Protein AF-A0A1F2XT84-F1 (afdb_monomer_lite)

Secondary structure (DSSP, 8-state):
-------------------HHHHHHHHHT---HHHHHHHHHHTT-SSHHHHHHHHHHHHHHHHHHHHHH--EEEEEEETTTEEEEEESSS-EEEE-----TTT-HHHHHHHHHHHHHHHHHHHHS-HHHHHHHHHHHHHHHHHHHHHHHHHHHHHHHT----HHHHHHHHHHHHHHHHHHHHHHHHHHHHHHHHHHHHHHHHHHHHHHHHHHHHHHHHHHTTSS-HHHHHHHHHHHHHHHHHHHHHHHHHHHTT-----TTS-HHHHHHHHHHHHHHHHHHHHHHHHHHHTTS-TT--PPTTS-HHHHHHHHHHHHHHTHHHHHHHHHHHHHHHTSS--PPP---------------

Structure (mmCIF, N/CA/C/O backbone):
data_AF-A0A1F2XT84-F1
#
_entry.id   AF-A0A1F2XT84-F1
#
loop_
_atom_site.group_PDB
_atom_site.id
_atom_site.type_symbol
_atom_site.label_atom_id
_atom_site.label_alt_id
_atom_site.label_comp_id
_atom_site.label_asym_id
_atom_site.label_entity_id
_atom_site.label_seq_id
_atom_site.pdbx_PDB_ins_code
_atom_site.Cartn_x
_atom_site.Cartn_y
_atom_site.Cartn_z
_atom_site.occupancy
_atom_site.B_iso_or_equiv
_atom_site.auth_seq_id
_atom_site.auth_comp_id
_atom_site.auth_asym_id
_atom_site.auth_atom_id
_atom_site.pdbx_PDB_model_num
ATOM 1 N N . MET A 1 1 ? -75.185 29.953 43.306 1.00 45.75 1 MET A N 1
ATOM 2 C CA . MET A 1 1 ? -75.039 28.530 42.950 1.00 45.75 1 MET A CA 1
ATOM 3 C C . MET A 1 1 ? -74.770 28.457 41.462 1.00 45.75 1 MET A C 1
ATOM 5 O O . MET A 1 1 ? -75.698 28.622 40.688 1.00 45.75 1 MET A O 1
ATOM 9 N N . ASN A 1 2 ? -73.500 28.344 41.088 1.00 39.88 2 ASN A N 1
ATOM 10 C CA . ASN A 1 2 ? -73.068 27.836 39.789 1.00 39.88 2 ASN A CA 1
ATOM 11 C C . ASN A 1 2 ? -71.601 27.440 39.970 1.00 39.88 2 ASN A C 1
ATOM 13 O O . ASN A 1 2 ? -70.703 28.269 39.862 1.00 39.88 2 ASN A O 1
ATOM 17 N N . GLU A 1 3 ? -71.399 26.195 40.389 1.00 43.62 3 GLU A N 1
ATOM 18 C CA . GLU A 1 3 ? -70.105 25.529 40.344 1.00 43.62 3 GLU A CA 1
ATOM 19 C C . GLU A 1 3 ? -69.963 24.949 38.937 1.00 43.62 3 GLU A C 1
ATOM 21 O O . GLU A 1 3 ? -70.694 24.039 38.552 1.00 43.62 3 GLU A O 1
ATOM 26 N N . THR A 1 4 ? -69.061 25.515 38.145 1.00 46.47 4 THR A N 1
ATOM 27 C CA . THR A 1 4 ? -68.478 24.826 36.993 1.00 46.47 4 THR A CA 1
ATOM 28 C C . THR A 1 4 ? -67.295 24.005 37.501 1.00 46.47 4 THR A C 1
ATOM 30 O O . THR A 1 4 ? -66.383 24.598 38.083 1.00 46.47 4 THR A O 1
ATOM 33 N N . PRO A 1 5 ? -67.283 22.675 37.312 1.00 52.69 5 PRO A N 1
ATOM 34 C CA . PRO A 1 5 ? -66.125 21.860 37.629 1.00 52.69 5 PRO A CA 1
ATOM 35 C C . PRO A 1 5 ? -65.028 22.141 36.598 1.00 52.69 5 PRO A C 1
ATOM 37 O O . PRO A 1 5 ? -65.250 22.049 35.392 1.00 52.69 5 PRO A O 1
ATOM 40 N N . THR A 1 6 ? -63.855 22.530 37.087 1.00 46.16 6 THR A N 1
ATOM 41 C CA . THR A 1 6 ? -62.607 22.549 36.324 1.00 46.16 6 THR A CA 1
ATOM 42 C C . THR A 1 6 ? -62.254 21.123 35.931 1.00 46.16 6 THR A C 1
ATOM 44 O O . THR A 1 6 ? -61.926 20.302 36.786 1.00 46.16 6 THR A O 1
ATOM 47 N N . ASP A 1 7 ? -62.365 20.864 34.636 1.00 44.16 7 ASP A N 1
ATOM 48 C CA . ASP A 1 7 ? -61.860 19.689 33.943 1.00 44.16 7 ASP A CA 1
ATOM 49 C C . ASP A 1 7 ? -60.326 19.709 34.025 1.00 44.16 7 ASP A C 1
ATOM 51 O O . ASP A 1 7 ? -59.662 20.528 33.391 1.00 44.16 7 ASP A O 1
ATOM 55 N N . SER A 1 8 ? -59.770 18.894 34.919 1.00 51.16 8 SER A N 1
ATOM 56 C CA . SER A 1 8 ? -58.332 18.686 35.096 1.00 51.16 8 SER A CA 1
ATOM 57 C C . SER A 1 8 ? -57.952 17.327 34.509 1.00 51.16 8 SER A C 1
ATOM 59 O O . SER A 1 8 ? -57.611 16.399 35.248 1.00 51.16 8 SER A O 1
ATOM 61 N N . ALA A 1 9 ? -58.071 17.194 33.192 1.00 46.41 9 ALA A N 1
ATOM 62 C CA . ALA A 1 9 ? -57.677 15.998 32.465 1.00 46.41 9 ALA A CA 1
ATOM 63 C C . ALA A 1 9 ? -56.810 16.370 31.252 1.00 46.41 9 ALA A C 1
ATOM 65 O O . ALA A 1 9 ? -57.180 17.235 30.465 1.00 46.41 9 ALA A O 1
ATOM 66 N N . ASP A 1 10 ? -55.689 15.655 31.127 1.00 44.41 10 ASP A N 1
ATOM 67 C CA . ASP A 1 10 ? -54.874 15.483 29.916 1.00 44.41 10 ASP A CA 1
ATOM 68 C C . ASP A 1 10 ? -53.908 16.594 29.470 1.00 44.41 10 ASP A C 1
ATOM 70 O O . ASP A 1 10 ? -53.803 16.924 28.295 1.00 44.41 10 ASP A O 1
ATOM 74 N N . GLU A 1 11 ? -53.053 17.049 30.387 1.00 42.97 11 GLU A N 1
ATOM 75 C CA . GLU A 1 11 ? -51.696 17.501 30.026 1.00 42.97 11 GLU A CA 1
ATOM 76 C C . GLU A 1 11 ? -50.646 16.608 30.708 1.00 42.97 11 GLU A C 1
ATOM 78 O O . GLU A 1 11 ? -49.736 17.067 31.392 1.00 42.97 11 GLU A O 1
ATOM 83 N N . SER A 1 12 ? -50.753 15.287 30.535 1.00 46.34 12 SER A N 1
ATOM 84 C CA . SER A 1 12 ? -49.533 14.483 30.457 1.00 46.34 12 SER A CA 1
ATOM 85 C C . SER A 1 12 ? -49.015 14.617 29.029 1.00 46.34 12 SER A C 1
ATOM 87 O O . SER A 1 12 ? -49.154 13.697 28.223 1.00 46.34 12 SER A O 1
ATOM 89 N N . GLU A 1 13 ? -48.477 15.793 28.692 1.00 47.94 13 GLU A N 1
ATOM 90 C CA . GLU A 1 13 ? -47.513 15.875 27.602 1.00 47.94 13 GLU A CA 1
ATOM 91 C C . GLU A 1 13 ? -46.463 14.812 27.922 1.00 47.94 13 GLU A C 1
ATOM 93 O O . GLU A 1 13 ? -45.730 14.920 28.909 1.00 47.94 13 GLU A O 1
ATOM 98 N N . GLU A 1 14 ? -46.464 13.717 27.158 1.00 53.94 14 GLU A N 1
ATOM 99 C CA . GLU A 1 14 ? -45.324 12.819 27.108 1.00 53.94 14 GLU A CA 1
ATOM 100 C C . GLU A 1 14 ? -44.119 13.727 26.890 1.00 53.94 14 GLU A C 1
ATOM 102 O O . GLU A 1 14 ? -43.989 14.346 25.838 1.00 53.94 14 GLU A O 1
ATOM 107 N N . SER A 1 15 ? -43.297 13.886 27.925 1.00 61.78 15 SER A N 1
ATOM 108 C CA . SER A 1 15 ? -42.021 14.583 27.853 1.00 61.78 15 SER A CA 1
ATOM 109 C C . SER A 1 15 ? -41.163 13.803 26.864 1.00 61.78 15 SER A C 1
ATOM 111 O O . SER A 1 15 ? -40.482 12.838 27.214 1.00 61.78 15 SER A O 1
ATOM 113 N N . VAL A 1 16 ? -41.319 14.131 25.584 1.00 68.50 16 VAL A N 1
ATOM 114 C CA . VAL A 1 16 ? -40.592 13.507 24.496 1.00 68.50 16 VAL A CA 1
ATOM 115 C C . VAL A 1 16 ? -39.169 14.013 24.616 1.00 68.50 16 VAL A C 1
ATOM 117 O O . VAL A 1 16 ? -38.908 15.204 24.472 1.00 68.50 16 VAL A O 1
ATOM 120 N N . TRP A 1 17 ? -38.243 13.101 24.880 1.00 79.25 17 TRP A N 1
ATOM 121 C CA . TRP A 1 17 ? -36.825 13.401 24.812 1.00 79.25 17 TRP A CA 1
ATOM 122 C C . TRP A 1 17 ? -36.479 13.890 23.396 1.00 79.25 17 TRP A C 1
ATOM 124 O O . TRP A 1 17 ? -36.719 13.180 22.415 1.00 79.25 17 TRP A O 1
ATOM 134 N N . THR A 1 18 ? -35.959 15.113 23.282 1.00 80.56 18 THR A N 1
ATOM 135 C CA . THR A 1 18 ? -35.553 15.727 22.009 1.00 80.56 18 THR A CA 1
ATOM 136 C C . THR A 1 18 ? -34.088 16.129 22.065 1.00 80.56 18 THR A C 1
ATOM 138 O O . THR A 1 18 ? -33.689 16.835 22.991 1.00 80.56 18 THR A O 1
ATOM 141 N N . ALA A 1 19 ? -33.325 15.760 21.038 1.00 87.81 19 ALA A N 1
ATOM 142 C CA . ALA A 1 19 ? -31.941 16.182 20.850 1.00 87.81 19 ALA A CA 1
ATOM 143 C C . ALA A 1 19 ? -31.814 16.940 19.517 1.00 87.81 19 ALA A C 1
ATOM 145 O O . ALA A 1 19 ? -31.796 16.312 18.452 1.00 87.81 19 ALA A O 1
ATOM 146 N N . PRO A 1 20 ? -31.733 18.286 19.544 1.00 91.38 20 PRO A N 1
ATOM 147 C CA . PRO A 1 20 ? -31.664 19.099 18.332 1.00 91.38 20 PRO A CA 1
ATOM 148 C C . PRO A 1 20 ? -30.496 18.728 17.407 1.00 91.38 20 PRO A C 1
ATOM 150 O O . PRO A 1 20 ? -30.638 18.816 16.186 1.00 91.38 20 PRO A O 1
ATOM 153 N N . GLU A 1 21 ? -29.352 18.290 17.951 1.00 92.31 21 GLU A N 1
ATOM 154 C CA . GLU A 1 21 ? -28.235 17.794 17.137 1.00 92.31 21 GLU A CA 1
ATOM 155 C C . GLU A 1 21 ? -28.587 16.547 16.314 1.00 92.31 21 GLU A C 1
ATOM 157 O O . GLU A 1 21 ? -28.149 16.432 15.165 1.00 92.31 21 GLU A O 1
ATOM 162 N N . TYR A 1 22 ? -29.400 15.639 16.858 1.00 93.88 22 TYR A N 1
ATOM 163 C CA . TYR A 1 22 ? -29.800 14.403 16.188 1.00 93.88 22 TYR A CA 1
ATOM 164 C C . TYR A 1 22 ? -30.842 14.692 15.117 1.00 93.88 22 TYR A C 1
ATOM 166 O O . TYR A 1 22 ? -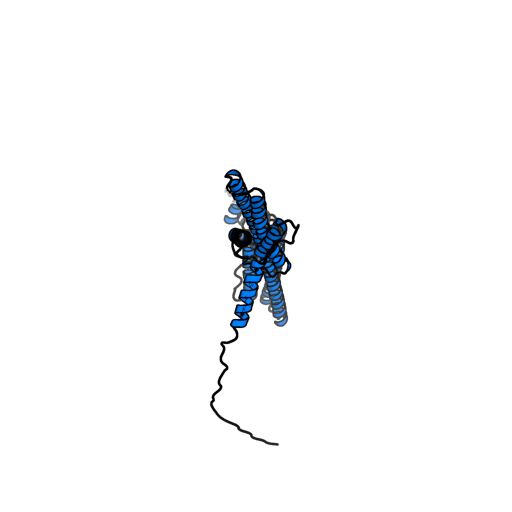30.713 14.219 13.989 1.00 93.88 22 TYR A O 1
ATOM 174 N N . ASP A 1 23 ? -31.814 15.553 15.422 1.00 92.75 23 ASP A N 1
ATOM 175 C CA . ASP A 1 23 ? -32.785 16.020 14.432 1.00 92.75 23 ASP A CA 1
ATOM 176 C C . ASP A 1 23 ? -32.082 16.693 13.243 1.00 92.75 23 ASP A C 1
ATOM 178 O O . ASP A 1 23 ? -32.434 16.449 12.087 1.00 92.75 23 ASP A O 1
ATOM 182 N N . LEU A 1 24 ? -31.044 17.497 13.501 1.00 93.94 24 LEU A N 1
ATOM 183 C CA . LEU A 1 24 ? -30.258 18.147 12.454 1.00 93.94 24 LEU A CA 1
ATOM 184 C C . LEU A 1 24 ? -29.448 17.145 11.615 1.00 93.94 24 LEU A C 1
ATOM 186 O O . LEU A 1 24 ? -29.374 17.302 10.393 1.00 93.94 24 LEU A O 1
ATOM 190 N N . ALA A 1 25 ? -28.845 16.129 12.238 1.00 92.38 25 ALA A N 1
ATOM 191 C CA . ALA A 1 25 ? -28.121 15.068 11.532 1.00 92.38 25 ALA A CA 1
ATOM 192 C C . ALA A 1 25 ? -29.056 14.272 10.605 1.00 92.38 25 ALA A C 1
ATOM 194 O O . ALA A 1 25 ? -28.760 14.079 9.421 1.00 92.38 25 ALA A O 1
ATOM 195 N N . LEU A 1 26 ? -30.242 13.912 11.104 1.00 94.81 26 LEU A N 1
ATOM 196 C CA . LEU A 1 26 ? -31.268 13.216 10.327 1.00 94.81 26 LEU A CA 1
ATOM 197 C C . LEU A 1 26 ? -31.822 14.077 9.188 1.00 94.81 26 LEU A C 1
ATOM 199 O O . LEU A 1 26 ? -31.970 13.585 8.071 1.00 94.81 26 LEU A O 1
ATOM 203 N N . GLN A 1 27 ? -32.060 15.373 9.418 1.00 94.56 27 GLN A N 1
ATOM 204 C CA . GLN A 1 27 ? -32.471 16.307 8.360 1.00 94.56 27 GLN A CA 1
ATOM 205 C C . GLN A 1 27 ? -31.425 16.431 7.247 1.00 94.56 27 GLN A C 1
ATOM 207 O O . GLN A 1 27 ? -31.777 16.603 6.081 1.00 94.56 27 GLN A O 1
ATOM 212 N N . ARG A 1 28 ? -30.136 16.340 7.593 1.00 93.94 28 ARG A N 1
ATOM 213 C CA . ARG A 1 28 ? -29.032 16.321 6.622 1.00 93.94 28 ARG A CA 1
ATOM 214 C C . ARG A 1 28 ? -28.868 14.966 5.930 1.00 93.94 28 ARG A C 1
ATOM 216 O O . ARG A 1 28 ? -28.154 14.901 4.933 1.00 93.94 28 ARG A O 1
ATOM 223 N N . GLY A 1 29 ? -29.498 13.908 6.443 1.00 92.81 29 GLY A N 1
ATOM 224 C CA . GLY A 1 29 ? -29.332 12.537 5.961 1.00 92.81 29 GLY A CA 1
ATOM 225 C C . GLY A 1 29 ? -27.918 11.987 6.169 1.00 92.81 29 GLY A C 1
ATOM 226 O O . GLY A 1 29 ? -27.497 11.117 5.412 1.00 92.81 29 GLY A O 1
ATOM 227 N N . SER A 1 30 ? -27.174 12.524 7.142 1.00 94.69 30 SER A N 1
ATOM 228 C CA . SER A 1 30 ? -25.778 12.172 7.413 1.00 94.69 30 SER A CA 1
ATOM 229 C C . SER A 1 30 ? -25.522 12.233 8.914 1.00 94.69 30 SER A C 1
ATOM 231 O O . SER A 1 30 ? -25.676 13.295 9.517 1.00 94.69 30 SER A O 1
ATOM 233 N N . ALA A 1 31 ? -25.087 11.115 9.487 1.00 96.00 31 ALA A N 1
ATOM 234 C CA . ALA A 1 31 ? -24.746 10.984 10.902 1.00 96.00 31 ALA A CA 1
ATOM 235 C C . ALA A 1 31 ? -23.276 10.593 11.074 1.00 96.00 31 ALA A C 1
ATOM 237 O O . ALA A 1 31 ? -22.742 9.861 10.239 1.00 96.00 31 ALA A O 1
ATOM 238 N N . SER A 1 32 ? -22.633 11.074 12.141 1.00 95.69 32 SER A N 1
ATOM 239 C CA . SER A 1 32 ? -21.294 10.608 12.517 1.00 95.69 32 SER A CA 1
ATOM 240 C C . SER A 1 32 ? -21.366 9.282 13.279 1.00 95.69 32 SER A C 1
ATOM 242 O O . SER A 1 32 ? -22.427 8.885 13.770 1.00 95.69 32 SER A O 1
ATOM 244 N N . PHE A 1 33 ? -20.232 8.586 13.386 1.00 95.69 33 PHE A N 1
ATOM 245 C CA . PHE A 1 33 ? -20.190 7.341 14.148 1.00 95.69 33 PHE A CA 1
ATOM 246 C C . PHE A 1 33 ? -20.368 7.599 15.650 1.00 95.69 33 PHE A C 1
ATOM 248 O O . PHE A 1 33 ? -21.073 6.844 16.305 1.00 95.69 33 PHE A O 1
ATOM 255 N N . GLU A 1 34 ? -19.832 8.701 16.180 1.00 94.44 34 GLU A N 1
ATOM 256 C CA . GLU A 1 34 ? -20.024 9.124 17.575 1.00 94.44 34 GLU A CA 1
ATOM 257 C C . GLU A 1 34 ? -21.511 9.281 17.908 1.00 94.44 34 GLU A C 1
ATOM 259 O O . GLU A 1 34 ? -21.984 8.701 18.879 1.00 94.44 34 GLU A O 1
ATOM 264 N N . GLN A 1 35 ? -22.277 9.963 17.050 1.00 94.81 35 GLN A N 1
ATOM 265 C CA . GLN A 1 35 ? -23.724 10.128 17.236 1.00 94.81 35 GLN A CA 1
ATOM 266 C C . GLN A 1 35 ? -24.462 8.784 17.227 1.00 94.81 35 GLN A C 1
ATOM 268 O O . GLN A 1 35 ? -25.380 8.567 18.016 1.00 94.81 35 GLN A O 1
ATOM 273 N N . LEU A 1 36 ? -24.067 7.861 16.342 1.00 95.62 36 LEU A N 1
ATOM 274 C CA . LEU A 1 36 ? -24.640 6.515 16.305 1.00 95.62 36 LEU A CA 1
ATOM 275 C C . LEU A 1 36 ? -24.336 5.734 17.592 1.00 95.62 36 LEU A C 1
ATOM 277 O O . LEU A 1 36 ? -25.204 5.022 18.099 1.00 95.62 36 LEU A O 1
ATOM 281 N N . VAL A 1 37 ? -23.118 5.866 18.116 1.00 94.56 37 VAL A N 1
ATOM 282 C CA . VAL A 1 37 ? -22.671 5.214 19.352 1.00 94.56 37 VAL A CA 1
ATOM 283 C C . VAL A 1 37 ? -23.403 5.783 20.562 1.00 94.56 37 VAL A C 1
ATOM 285 O O . VAL A 1 37 ? -23.964 5.010 21.333 1.00 94.56 37 VAL A O 1
ATOM 288 N N . GLU A 1 38 ? -23.485 7.106 20.695 1.00 92.75 38 GLU A N 1
ATOM 289 C CA . GLU A 1 38 ? -24.259 7.764 21.752 1.00 92.75 38 GLU A CA 1
ATOM 290 C C . GLU A 1 38 ? -25.699 7.241 21.772 1.00 92.75 38 GLU A C 1
ATOM 292 O O . GLU A 1 38 ? -26.149 6.692 22.778 1.00 92.75 38 GLU A O 1
ATOM 297 N N . VAL A 1 39 ? -26.394 7.308 20.631 1.00 93.75 39 VAL A N 1
ATOM 298 C CA . VAL A 1 39 ? -27.783 6.849 20.504 1.00 93.75 39 VAL A CA 1
ATOM 299 C C . VAL A 1 39 ? -27.928 5.355 20.808 1.00 93.75 39 VAL A C 1
ATOM 301 O O . VAL A 1 39 ? -28.927 4.950 21.407 1.00 93.75 39 VAL A O 1
ATOM 304 N N . PHE A 1 40 ? -26.948 4.524 20.435 1.00 94.50 40 PHE A N 1
ATOM 305 C CA . PHE A 1 40 ? -26.942 3.104 20.791 1.00 94.50 40 PHE A CA 1
ATOM 306 C C . PHE A 1 40 ? -26.951 2.906 22.312 1.00 94.50 40 PHE A C 1
ATOM 308 O O . PHE A 1 40 ? -27.748 2.112 22.814 1.00 94.50 40 PHE A O 1
ATOM 315 N N . PHE A 1 41 ? -26.118 3.646 23.047 1.00 91.81 41 PHE A N 1
ATOM 316 C CA . PHE A 1 41 ? -26.029 3.519 24.501 1.00 91.81 41 PHE A CA 1
ATOM 317 C C . PHE A 1 41 ? -27.223 4.128 25.237 1.00 91.81 41 PHE A C 1
ATOM 319 O O . PHE A 1 41 ? -27.660 3.543 26.228 1.00 91.81 41 PHE A O 1
ATOM 326 N N . LEU A 1 42 ? -27.843 5.192 24.707 1.00 91.81 42 LEU A N 1
ATOM 327 C CA . LEU A 1 42 ? -29.085 5.743 25.271 1.00 91.81 42 LEU A CA 1
ATOM 328 C C . LEU A 1 42 ? -30.206 4.692 25.352 1.00 91.81 42 LEU A C 1
ATOM 330 O O . LEU A 1 42 ? -31.043 4.756 26.242 1.00 91.81 42 LEU A O 1
ATOM 334 N N . ARG A 1 43 ? -30.217 3.671 24.482 1.00 91.81 43 ARG A N 1
ATOM 335 C CA . ARG A 1 43 ? -31.206 2.569 24.521 1.00 91.81 43 ARG A CA 1
ATOM 336 C C . ARG A 1 43 ? -31.095 1.663 25.748 1.00 91.81 43 ARG A C 1
ATOM 338 O O . ARG A 1 43 ? -31.994 0.857 25.982 1.00 91.81 43 ARG A O 1
ATOM 345 N N . SER A 1 44 ? -29.986 1.738 26.471 1.00 88.06 44 SER A N 1
ATOM 346 C CA . SER A 1 44 ? -29.744 0.950 27.682 1.00 88.06 44 SER A CA 1
ATOM 347 C C . SER A 1 44 ? -29.746 1.820 28.940 1.00 88.06 44 SER A C 1
ATOM 349 O O . SER A 1 44 ? -29.336 1.342 29.992 1.00 88.06 44 SER A O 1
ATOM 351 N N . ASP A 1 45 ? -30.184 3.078 28.829 1.00 90.00 45 ASP A N 1
ATOM 352 C CA . ASP A 1 45 ? -30.253 4.014 29.949 1.00 90.00 45 ASP A CA 1
ATOM 353 C C . ASP A 1 45 ? -31.336 3.605 30.967 1.00 90.00 45 ASP A C 1
ATOM 355 O O . ASP A 1 45 ? -32.383 3.050 30.604 1.00 90.00 45 ASP A O 1
ATOM 359 N N . ASP A 1 46 ? -31.077 3.883 32.246 1.00 88.50 46 ASP A N 1
ATOM 360 C CA . ASP A 1 46 ? -31.993 3.595 33.352 1.00 88.50 46 ASP A CA 1
ATOM 361 C C . ASP A 1 46 ? -33.223 4.524 33.327 1.00 88.50 46 ASP A C 1
ATOM 363 O O . ASP A 1 46 ? -34.313 4.140 33.768 1.00 88.50 46 ASP A O 1
ATOM 367 N N . GLU A 1 47 ? -33.084 5.745 32.799 1.00 90.50 47 GLU A N 1
ATOM 368 C CA . GLU A 1 47 ? -34.180 6.699 32.670 1.00 90.50 47 GLU A CA 1
ATOM 369 C C . GLU A 1 47 ? -35.068 6.365 31.460 1.00 90.50 47 GLU A C 1
ATOM 371 O O . GLU A 1 47 ? -34.665 6.457 30.300 1.00 90.50 47 GLU A O 1
ATOM 376 N N . GLU A 1 48 ? -36.343 6.035 31.709 1.00 90.06 48 GLU A N 1
ATOM 377 C CA . GLU A 1 48 ? -37.281 5.611 30.655 1.00 90.06 48 GLU A CA 1
ATOM 378 C C . GLU A 1 48 ? -37.426 6.632 29.514 1.00 90.06 48 GLU A C 1
ATOM 380 O O . GLU A 1 48 ? -37.542 6.244 28.349 1.00 90.06 48 GLU A O 1
ATOM 385 N N . ILE A 1 49 ? -37.410 7.927 29.837 1.00 89.31 49 ILE A N 1
ATOM 386 C CA . ILE A 1 49 ? -37.515 9.015 28.855 1.00 89.31 49 ILE A CA 1
ATOM 387 C C . ILE A 1 49 ? -36.309 8.996 27.903 1.00 89.31 49 ILE A C 1
ATOM 389 O O . ILE A 1 49 ? -36.487 9.070 26.685 1.00 89.31 49 ILE A O 1
ATOM 393 N N . VAL A 1 50 ? -35.101 8.832 28.446 1.00 88.94 50 VAL A N 1
ATOM 394 C CA . VAL A 1 50 ? -33.846 8.759 27.685 1.00 88.94 50 VAL A CA 1
ATOM 395 C C . VAL A 1 50 ? -33.810 7.492 26.834 1.00 88.94 50 VAL A C 1
ATOM 397 O O . VAL A 1 50 ? -33.544 7.556 25.631 1.00 88.94 50 VAL A O 1
ATOM 400 N N . ARG A 1 51 ? -34.200 6.355 27.418 1.00 92.12 51 ARG A N 1
ATOM 401 C CA . ARG A 1 51 ? -34.285 5.068 26.722 1.00 92.12 51 ARG A CA 1
ATOM 402 C C . ARG A 1 51 ? -35.212 5.102 25.512 1.00 92.12 51 ARG A C 1
ATOM 404 O O . ARG A 1 51 ? -34.827 4.662 24.427 1.00 92.12 51 ARG A O 1
ATOM 411 N N . ARG A 1 52 ? -36.418 5.660 25.670 1.00 90.25 52 ARG A N 1
ATOM 412 C CA . ARG A 1 52 ? -37.367 5.858 24.558 1.00 90.25 52 ARG A CA 1
ATOM 413 C C . ARG A 1 52 ? -36.796 6.795 23.488 1.00 90.25 52 ARG A C 1
ATOM 415 O O . ARG A 1 52 ? -37.032 6.573 22.301 1.00 90.25 52 ARG A O 1
ATOM 422 N N . GLY A 1 53 ? -36.030 7.811 23.892 1.00 90.00 53 GLY A N 1
ATOM 423 C CA . GLY A 1 53 ? -35.255 8.659 22.986 1.00 90.00 53 GLY A CA 1
ATOM 424 C C . GLY A 1 53 ? -34.275 7.844 22.138 1.00 90.00 53 GLY A C 1
ATOM 425 O O . GLY A 1 53 ? -34.356 7.867 20.910 1.00 90.00 53 GLY A O 1
ATOM 426 N N . GLY A 1 54 ? -33.413 7.049 22.775 1.00 90.94 54 GLY A N 1
ATOM 427 C CA . GLY A 1 54 ? -32.465 6.168 22.084 1.00 90.94 54 GLY A CA 1
ATOM 428 C C . GLY A 1 54 ? -33.144 5.204 21.103 1.00 90.94 54 GLY A C 1
ATOM 429 O O . GLY A 1 54 ? -32.727 5.092 19.951 1.00 90.94 54 GLY A O 1
ATOM 430 N N . GLU A 1 55 ? -34.234 4.549 21.517 1.00 92.62 55 GLU A N 1
ATOM 431 C CA . GLU A 1 55 ? -35.013 3.636 20.662 1.00 92.62 55 GLU A CA 1
ATOM 432 C C . GLU A 1 55 ? -35.592 4.340 19.426 1.00 92.62 55 GLU A C 1
ATOM 434 O O . GLU A 1 55 ? -35.592 3.775 18.331 1.00 92.62 55 GLU A O 1
ATOM 439 N N . ARG A 1 56 ? -36.043 5.590 19.583 1.00 93.44 56 ARG A N 1
ATOM 440 C CA . ARG A 1 56 ? -36.585 6.405 18.492 1.00 93.44 56 ARG A CA 1
ATOM 441 C C . ARG A 1 56 ? -35.517 6.816 17.479 1.00 93.44 56 ARG A C 1
ATOM 443 O O . ARG A 1 56 ? -35.792 6.809 16.280 1.00 93.44 56 ARG A O 1
ATOM 450 N N . TYR A 1 57 ? -34.343 7.231 17.949 1.00 94.75 57 TYR A N 1
ATOM 451 C CA . TYR A 1 57 ? -33.305 7.800 17.088 1.00 94.75 57 TYR A CA 1
ATOM 452 C C . TYR A 1 57 ? -32.398 6.746 16.449 1.00 94.75 57 TYR A C 1
ATOM 454 O O . TYR A 1 57 ? -31.826 7.024 15.398 1.00 94.75 57 TYR A O 1
ATOM 462 N N . PHE A 1 58 ? -32.281 5.545 17.025 1.00 94.75 58 PHE A N 1
ATOM 463 C CA . PHE A 1 58 ? -31.274 4.565 16.607 1.00 94.75 58 PHE A CA 1
ATOM 464 C C . PHE A 1 58 ? -31.379 4.145 15.143 1.00 94.75 58 PHE A C 1
ATOM 466 O O . PHE A 1 58 ? -30.412 4.283 14.401 1.00 94.75 58 PHE A O 1
ATOM 473 N N . GLU A 1 59 ? -32.545 3.668 14.711 1.00 96.25 59 GLU A N 1
ATOM 474 C CA . GLU A 1 59 ? -32.713 3.156 13.348 1.00 96.25 59 GLU A CA 1
ATOM 475 C C . GLU A 1 59 ? -32.539 4.262 12.282 1.00 96.25 59 GLU A C 1
ATOM 477 O O . GLU A 1 59 ? -31.767 4.064 11.339 1.00 96.25 59 GLU A O 1
ATOM 482 N N . PRO A 1 60 ? -33.140 5.465 12.434 1.00 96.44 60 PRO A N 1
ATOM 483 C CA . PRO A 1 60 ? -32.846 6.589 11.546 1.00 96.44 60 PRO A CA 1
ATOM 484 C C . PRO A 1 60 ? -31.367 6.995 11.541 1.00 96.44 60 PRO A C 1
ATOM 486 O O . PRO A 1 60 ? -30.831 7.320 10.481 1.00 96.44 60 PRO A O 1
ATOM 489 N N . MET A 1 61 ? -30.700 6.980 12.702 1.00 96.44 61 MET A N 1
ATOM 490 C CA . MET A 1 61 ? -29.290 7.362 12.817 1.00 96.44 61 MET A CA 1
ATOM 491 C C . MET A 1 61 ? -28.381 6.339 12.135 1.00 96.44 61 MET A C 1
ATOM 493 O O . MET A 1 61 ? -27.458 6.723 11.421 1.00 96.44 61 MET A O 1
ATOM 497 N N . HIS A 1 62 ? -28.679 5.047 12.288 1.00 96.31 62 HIS A N 1
ATOM 498 C CA . HIS A 1 62 ? -27.973 3.964 11.610 1.00 96.31 62 HIS A CA 1
ATOM 499 C C . HIS A 1 62 ? -28.080 4.109 10.089 1.00 96.31 62 HIS A C 1
ATOM 501 O O . HIS A 1 62 ? -27.070 4.095 9.391 1.00 96.31 62 HIS A O 1
ATOM 507 N N . GLN A 1 63 ? -29.287 4.354 9.570 1.00 96.44 63 GLN A N 1
ATOM 508 C CA . GLN A 1 63 ? -29.495 4.583 8.136 1.00 96.44 63 GLN A CA 1
ATOM 509 C C . GLN A 1 63 ? -28.786 5.851 7.642 1.00 96.44 63 GLN A C 1
ATOM 511 O O . GLN A 1 63 ? -28.185 5.847 6.569 1.00 96.44 63 GLN A O 1
ATOM 516 N N . ALA A 1 64 ? -28.823 6.944 8.409 1.00 96.44 64 ALA A N 1
ATOM 517 C CA . ALA A 1 64 ? -28.107 8.174 8.072 1.00 96.44 64 ALA A CA 1
ATOM 518 C C . ALA A 1 64 ? -26.580 7.974 8.058 1.00 96.44 64 ALA A C 1
ATOM 520 O O . ALA A 1 64 ? -25.896 8.531 7.198 1.00 96.44 64 ALA A O 1
ATOM 521 N N . PHE A 1 65 ? -26.050 7.157 8.970 1.00 97.19 65 PHE A N 1
ATOM 522 C CA . PHE A 1 65 ? -24.644 6.766 8.990 1.00 97.19 65 PHE A CA 1
ATOM 523 C C . PHE A 1 65 ? -24.282 5.920 7.760 1.00 97.19 65 PHE A C 1
ATOM 525 O O . PHE A 1 65 ? -23.340 6.259 7.043 1.00 97.19 65 PHE A O 1
ATOM 532 N N . GLU A 1 66 ? -25.065 4.884 7.444 1.00 96.69 66 GLU A N 1
ATOM 533 C CA . GLU A 1 66 ? -24.823 4.024 6.276 1.00 96.69 66 GLU A CA 1
ATOM 534 C C . GLU A 1 66 ? -24.911 4.782 4.946 1.00 96.69 66 GLU A C 1
ATOM 536 O O . GLU A 1 66 ? -24.118 4.552 4.030 1.00 96.69 66 GLU A O 1
ATOM 541 N N . ASN A 1 67 ? -25.831 5.742 4.837 1.00 94.94 67 ASN A N 1
ATOM 542 C CA . ASN A 1 67 ? -25.938 6.603 3.660 1.00 94.94 67 ASN A CA 1
ATOM 543 C C . ASN A 1 67 ? -24.670 7.449 3.450 1.00 94.94 67 ASN A C 1
ATOM 545 O O . ASN A 1 67 ? -24.214 7.621 2.313 1.00 94.94 67 ASN A O 1
ATOM 549 N N . ALA A 1 68 ? -24.086 7.958 4.537 1.00 94.56 68 ALA A N 1
ATOM 550 C CA . ALA A 1 68 ? -22.884 8.781 4.493 1.00 94.56 68 ALA A CA 1
ATOM 551 C C . ALA A 1 68 ? -21.612 7.946 4.249 1.00 94.56 68 ALA A C 1
ATOM 553 O O . ALA A 1 68 ? -20.820 8.270 3.356 1.00 94.56 68 ALA A O 1
ATOM 554 N N . HIS A 1 69 ? -21.450 6.843 4.982 1.00 94.44 69 HIS A N 1
ATOM 555 C CA . HIS A 1 69 ? -20.187 6.107 5.117 1.00 94.44 69 HIS A CA 1
ATOM 556 C C . HIS A 1 69 ? -20.164 4.734 4.424 1.00 94.44 69 HIS A C 1
ATOM 558 O O . HIS A 1 69 ? -19.106 4.115 4.310 1.00 94.44 69 HIS A O 1
ATOM 564 N N . GLY A 1 70 ? -21.295 4.286 3.876 1.00 94.88 70 GLY A N 1
ATOM 565 C CA . GLY A 1 70 ? -21.457 2.941 3.326 1.00 94.88 70 GLY A CA 1
ATOM 566 C C . GLY A 1 70 ? -22.061 1.964 4.334 1.00 94.88 70 GLY A C 1
ATOM 567 O O . GLY A 1 70 ? -22.089 2.237 5.532 1.00 94.88 70 GLY A O 1
ATOM 568 N N . GLY A 1 71 ? -22.559 0.826 3.845 1.00 96.38 71 GLY A N 1
ATOM 569 C CA . GLY A 1 71 ? -23.239 -0.162 4.685 1.00 96.38 71 GLY A CA 1
ATOM 570 C C . GLY A 1 71 ? -22.321 -0.716 5.774 1.00 96.38 71 GLY A C 1
ATOM 571 O O . GLY A 1 71 ? -21.146 -0.996 5.511 1.00 96.38 71 GLY A O 1
ATOM 572 N N . VAL A 1 72 ? -22.839 -0.892 6.989 1.00 96.44 72 VAL A N 1
ATOM 573 C CA . VAL A 1 72 ? -22.076 -1.468 8.102 1.00 96.44 72 VAL A CA 1
ATOM 574 C C . VAL A 1 72 ? -21.910 -2.968 7.859 1.00 96.44 72 VAL A C 1
ATOM 576 O O . VAL A 1 72 ? -22.876 -3.722 7.786 1.00 96.44 72 VAL A O 1
ATOM 579 N N . VAL A 1 73 ? -20.664 -3.421 7.727 1.00 96.00 73 VAL A N 1
ATOM 580 C CA . VAL A 1 73 ? -20.324 -4.841 7.539 1.00 96.00 73 VAL A CA 1
ATOM 581 C C . VAL A 1 73 ? -20.195 -5.539 8.887 1.00 96.00 73 VAL A C 1
ATOM 583 O O . VAL A 1 73 ? -20.628 -6.679 9.045 1.00 96.00 73 VAL A O 1
ATOM 586 N N . ALA A 1 74 ? -19.576 -4.858 9.850 1.00 96.12 74 ALA A N 1
ATOM 587 C CA . ALA A 1 74 ? -19.403 -5.340 11.210 1.00 96.12 74 ALA A CA 1
ATOM 588 C C . ALA A 1 74 ? -19.362 -4.151 12.174 1.00 96.12 74 ALA A C 1
ATOM 590 O O . ALA A 1 74 ? -18.772 -3.119 11.853 1.00 96.12 74 ALA A O 1
ATOM 591 N N . ALA A 1 75 ? -19.970 -4.304 13.346 1.00 96.50 75 ALA A N 1
ATOM 592 C CA . ALA A 1 75 ? -19.878 -3.338 14.429 1.00 96.50 75 ALA A CA 1
ATOM 593 C C . ALA A 1 75 ? -19.824 -4.057 15.779 1.00 96.50 75 ALA A C 1
ATOM 595 O O . ALA A 1 75 ? -20.542 -5.033 16.005 1.00 96.50 75 ALA A O 1
ATOM 596 N N . THR A 1 76 ? -18.982 -3.549 16.671 1.00 95.62 76 THR A N 1
ATOM 597 C CA . THR A 1 76 ? -18.868 -3.983 18.062 1.00 95.62 76 THR A CA 1
ATOM 598 C C . THR A 1 76 ? -19.067 -2.758 18.942 1.00 95.62 76 THR A C 1
ATOM 600 O O . THR A 1 76 ? -18.407 -1.741 18.738 1.00 95.62 76 THR A O 1
ATOM 603 N N . TYR A 1 77 ? -19.961 -2.867 19.919 1.00 92.56 77 TYR A N 1
ATOM 604 C CA . TYR A 1 77 ? -20.228 -1.846 20.930 1.00 92.56 77 TYR A CA 1
ATOM 605 C C . TYR A 1 77 ? -19.850 -2.428 22.288 1.00 92.56 77 TYR A C 1
ATOM 607 O O . TYR A 1 77 ? -20.233 -3.561 22.580 1.00 92.56 77 TYR A O 1
ATOM 615 N N . ALA A 1 78 ? -19.103 -1.673 23.085 1.00 87.12 78 ALA A N 1
ATOM 616 C CA . ALA A 1 78 ? -18.532 -2.123 24.345 1.00 87.12 78 ALA A CA 1
ATOM 617 C C . ALA A 1 78 ? -18.589 -1.026 25.418 1.00 87.12 78 ALA A C 1
ATOM 619 O O . ALA A 1 78 ? -18.382 0.159 25.145 1.00 87.12 78 ALA A O 1
ATOM 620 N N . GLY A 1 79 ? -18.835 -1.437 26.657 1.00 74.31 79 GLY A N 1
ATOM 621 C CA . GLY A 1 79 ? -18.625 -0.622 27.851 1.00 74.31 79 GLY A CA 1
ATOM 622 C C . GLY A 1 79 ? -19.478 0.641 27.923 1.00 74.31 79 GLY A C 1
ATOM 623 O O . GLY A 1 79 ? -20.604 0.684 27.443 1.00 74.31 79 GLY A O 1
ATOM 624 N N . THR A 1 80 ? -18.951 1.686 28.564 1.00 69.50 80 THR A N 1
ATOM 625 C CA . THR A 1 80 ? -19.581 3.012 28.638 1.00 69.50 80 THR A CA 1
ATOM 626 C C . THR A 1 80 ? -19.167 3.837 27.418 1.00 69.50 80 THR A C 1
ATOM 628 O O . THR A 1 80 ? -18.299 4.693 27.542 1.00 69.50 80 THR A O 1
ATOM 631 N N . GLN A 1 81 ? -19.757 3.562 26.249 1.00 83.50 81 GLN A N 1
ATOM 632 C CA . GLN A 1 81 ? -19.601 4.368 25.021 1.00 83.50 81 GLN A CA 1
ATOM 633 C C . GLN A 1 81 ? -18.360 4.099 24.147 1.00 83.50 81 GLN A C 1
ATOM 635 O O . GLN A 1 81 ? -17.973 4.932 23.332 1.00 83.50 81 GLN A O 1
ATOM 640 N N . CYS A 1 82 ? -17.763 2.906 24.221 1.00 90.38 82 CYS A N 1
ATOM 641 C CA . CYS A 1 82 ? -16.752 2.484 23.242 1.00 90.38 82 CYS A CA 1
ATOM 642 C C . CYS A 1 82 ? -17.406 1.719 22.085 1.00 90.38 82 CYS A C 1
ATOM 644 O O . CYS A 1 82 ? -18.316 0.914 22.288 1.00 90.38 82 CYS A O 1
ATOM 646 N N . ALA A 1 83 ? -16.943 1.931 20.855 1.00 94.56 83 ALA A N 1
ATOM 647 C CA . ALA A 1 83 ? -17.427 1.161 19.716 1.00 94.56 83 ALA A CA 1
ATOM 648 C C . ALA A 1 83 ? -16.468 1.187 18.530 1.00 94.56 83 ALA A C 1
ATOM 650 O O . ALA A 1 83 ? -15.668 2.104 18.357 1.00 94.56 83 ALA A O 1
ATOM 651 N N . VAL A 1 84 ? -16.564 0.170 17.681 1.00 96.69 84 VAL A N 1
ATOM 652 C CA . VAL A 1 84 ? -15.853 0.100 16.407 1.00 96.69 84 VAL A CA 1
ATOM 653 C C . VAL A 1 84 ? -16.797 -0.395 15.323 1.00 96.69 84 VAL A C 1
ATOM 655 O O . VAL A 1 84 ? -17.551 -1.339 15.546 1.00 96.69 84 VAL A O 1
ATOM 658 N N . ALA A 1 85 ? -16.745 0.218 14.144 1.00 97.38 85 ALA A N 1
ATOM 659 C CA . ALA A 1 85 ? -17.490 -0.216 12.970 1.00 97.38 85 ALA A CA 1
ATOM 660 C C . ALA A 1 85 ? -16.597 -0.279 11.731 1.00 97.38 85 ALA A C 1
ATOM 662 O O . ALA A 1 85 ? -15.750 0.584 11.503 1.00 97.38 85 ALA A O 1
ATOM 663 N N . LEU A 1 86 ? -16.819 -1.309 10.919 1.00 97.25 86 LEU A N 1
ATOM 664 C CA . LEU A 1 86 ? -16.226 -1.500 9.603 1.00 97.25 86 LEU A CA 1
ATOM 665 C C . LEU A 1 86 ? -17.325 -1.398 8.545 1.00 97.25 86 LEU A C 1
ATOM 667 O O . LEU A 1 86 ? -18.311 -2.137 8.604 1.00 97.25 86 LEU A O 1
ATOM 671 N N . THR A 1 87 ? -17.141 -0.525 7.556 1.00 96.50 87 THR A N 1
ATOM 672 C CA . THR A 1 87 ? -18.111 -0.323 6.468 1.00 96.50 87 THR A CA 1
ATOM 673 C C . THR A 1 87 ? -17.724 -1.059 5.183 1.00 96.50 87 THR A C 1
ATOM 675 O O . THR A 1 87 ? -16.608 -1.565 5.013 1.00 96.50 87 THR A O 1
ATOM 678 N N . ASP A 1 88 ? -18.650 -1.111 4.228 1.00 93.94 88 ASP A N 1
ATOM 679 C CA . ASP A 1 88 ? -18.414 -1.652 2.892 1.00 93.94 88 ASP A CA 1
ATOM 680 C C . ASP A 1 88 ? -17.481 -0.776 2.028 1.00 93.94 88 ASP A C 1
ATOM 682 O O . ASP A 1 88 ? -16.888 -1.278 1.062 1.00 93.94 88 ASP A O 1
ATOM 686 N N . ARG A 1 89 ? -17.281 0.493 2.409 1.00 91.69 89 ARG A N 1
ATOM 687 C CA . ARG A 1 89 ? -16.336 1.444 1.808 1.00 91.69 89 ARG A CA 1
ATOM 688 C C . ARG A 1 89 ? -14.949 1.355 2.440 1.00 91.69 89 ARG A C 1
ATOM 690 O O . ARG A 1 89 ? -14.261 2.361 2.564 1.00 91.69 89 ARG A O 1
ATOM 697 N N . PRO A 1 90 ? -14.420 0.136 2.626 1.00 90.88 90 PRO A N 1
ATOM 698 C CA . PRO A 1 90 ? -13.440 -0.213 3.667 1.00 90.88 90 PRO A CA 1
ATOM 699 C C . PRO A 1 90 ? -12.982 0.988 4.509 1.00 90.88 90 PRO A C 1
ATOM 701 O O . PRO A 1 90 ? -11.874 1.485 4.306 1.00 90.88 90 PRO A O 1
ATOM 704 N N . GLU A 1 91 ? -13.865 1.503 5.357 1.00 92.81 91 GLU A N 1
ATOM 705 C CA . GLU A 1 91 ? -13.602 2.577 6.316 1.00 92.81 91 GLU A CA 1
ATOM 706 C C . GLU A 1 91 ? -13.803 1.991 7.712 1.00 92.81 91 GLU A C 1
ATOM 708 O O . GLU A 1 91 ? -14.700 1.173 7.928 1.00 92.81 91 GLU A O 1
ATOM 713 N N . LEU A 1 92 ? -12.910 2.353 8.630 1.00 95.56 92 LEU A N 1
ATOM 714 C CA . LEU A 1 92 ? -12.955 1.911 10.014 1.00 95.56 92 LEU A CA 1
ATOM 715 C C . LEU A 1 92 ? -13.245 3.131 10.880 1.00 95.56 92 LEU A C 1
ATOM 717 O O . LEU A 1 92 ? -12.522 4.122 10.807 1.00 95.56 92 LEU A O 1
ATOM 721 N N . HIS A 1 93 ? -14.291 3.043 11.687 1.00 95.75 93 HIS A N 1
ATOM 722 C CA . HIS A 1 93 ? -14.676 4.079 12.631 1.00 95.75 93 HIS A CA 1
ATOM 723 C C . HIS A 1 93 ? -14.486 3.533 14.037 1.00 95.75 93 HIS A C 1
ATOM 725 O O . HIS A 1 93 ? -14.956 2.438 14.336 1.00 95.75 93 HIS A O 1
ATOM 731 N N . ILE A 1 94 ? -13.771 4.269 14.880 1.00 94.75 94 ILE A N 1
ATOM 732 C CA . ILE A 1 94 ? -13.458 3.871 16.251 1.00 94.75 94 ILE A CA 1
ATOM 733 C C . ILE A 1 94 ? -13.879 5.024 17.156 1.00 94.75 94 ILE A C 1
ATOM 735 O O . ILE A 1 94 ? -13.427 6.148 16.963 1.00 94.75 94 ILE A O 1
ATOM 739 N N . VAL A 1 95 ? -14.719 4.734 18.144 1.00 93.06 95 VAL A N 1
ATOM 740 C CA . VAL A 1 95 ? -15.030 5.633 19.254 1.00 93.06 95 VAL A CA 1
ATOM 741 C C . VAL A 1 95 ? -14.451 5.010 20.509 1.00 93.06 95 VAL A C 1
ATOM 743 O O . VAL A 1 95 ? -14.806 3.894 20.890 1.00 93.06 95 VAL A O 1
ATOM 746 N N . LEU A 1 96 ? -13.538 5.741 21.134 1.00 87.94 96 LEU A N 1
ATOM 747 C CA . LEU A 1 96 ? -13.032 5.456 22.465 1.00 87.94 96 LEU A CA 1
ATOM 748 C C . LEU A 1 96 ? -13.432 6.648 23.333 1.00 87.94 96 LEU A C 1
ATOM 750 O O . LEU A 1 96 ? -12.756 7.678 23.323 1.00 87.94 96 LEU A O 1
ATOM 754 N N . GLU A 1 97 ? -14.556 6.523 24.038 1.00 81.56 97 GLU A N 1
ATOM 755 C CA . GLU A 1 97 ? -14.920 7.460 25.104 1.00 81.56 97 GLU A CA 1
ATOM 756 C C . GLU A 1 97 ? -13.765 7.504 26.117 1.00 81.56 97 GLU A C 1
ATOM 758 O O . GLU A 1 97 ? -13.084 6.494 26.325 1.00 81.56 97 GLU A O 1
ATOM 763 N N . GLN A 1 98 ? -13.524 8.655 26.753 1.00 63.06 98 GLN A N 1
ATOM 764 C CA . GLN A 1 98 ? -12.509 8.786 27.801 1.00 63.06 98 GLN A CA 1
ATOM 765 C C . GLN A 1 98 ? -12.906 7.995 29.060 1.00 63.06 98 GLN A C 1
ATOM 767 O O . GLN A 1 98 ? -13.149 8.560 30.124 1.00 63.06 98 GLN A O 1
ATOM 772 N N . THR A 1 99 ? -12.929 6.664 28.986 1.00 56.72 99 THR A N 1
ATOM 773 C CA . THR A 1 99 ? -12.603 5.835 30.145 1.00 56.72 99 THR A CA 1
ATOM 774 C C . THR A 1 99 ? -11.303 6.374 30.713 1.00 56.72 99 THR A C 1
ATOM 776 O O . THR A 1 99 ? -10.379 6.576 29.930 1.00 56.72 99 THR A O 1
ATOM 779 N N . ASP A 1 100 ? -11.249 6.632 32.029 1.00 57.56 100 ASP A N 1
ATOM 780 C CA . ASP A 1 100 ? -10.045 7.064 32.753 1.00 57.56 100 ASP A CA 1
ATOM 781 C C . ASP A 1 100 ? -8.811 6.441 32.085 1.00 57.56 100 ASP A C 1
ATOM 783 O O . ASP A 1 100 ? -8.547 5.255 32.278 1.00 57.56 100 ASP A O 1
ATOM 787 N N . ASP A 1 101 ? -8.070 7.207 31.276 1.00 57.88 101 ASP A N 1
ATOM 788 C CA . ASP A 1 101 ? -6.927 6.693 30.495 1.00 57.88 101 ASP A CA 1
ATOM 789 C C . ASP A 1 101 ? -5.870 6.071 31.444 1.00 57.88 101 ASP A C 1
ATOM 791 O O . ASP A 1 101 ? -5.032 5.251 31.071 1.00 57.88 101 ASP A O 1
ATOM 795 N N . ALA A 1 102 ? -5.963 6.431 32.730 1.00 61.22 102 ALA A N 1
ATOM 796 C CA . ALA A 1 102 ? -5.221 5.883 33.853 1.00 61.22 102 ALA A CA 1
ATOM 797 C C . ALA A 1 102 ? -5.621 4.451 34.272 1.00 61.22 102 ALA A C 1
ATOM 799 O O . ALA A 1 102 ? -4.808 3.760 34.885 1.00 61.22 102 ALA A O 1
ATOM 800 N N . ALA A 1 103 ? -6.848 3.999 34.003 1.00 67.81 103 ALA A N 1
ATOM 801 C CA . ALA A 1 103 ? -7.361 2.708 34.458 1.00 67.81 103 ALA A CA 1
ATOM 802 C C . ALA A 1 103 ? -6.841 1.539 33.610 1.00 67.81 103 ALA A C 1
ATOM 804 O O . ALA A 1 103 ? -6.472 0.508 34.173 1.00 67.81 103 ALA A O 1
ATOM 805 N N . PHE A 1 104 ? -6.779 1.703 32.282 1.00 80.06 104 PHE A N 1
ATOM 806 C CA . PHE A 1 104 ? -6.374 0.642 31.347 1.00 80.06 104 PHE A CA 1
ATOM 807 C C . PHE A 1 104 ? -5.470 1.161 30.209 1.00 80.06 104 PHE A C 1
ATOM 809 O O . PHE A 1 104 ? -5.797 0.988 29.033 1.00 80.06 104 PHE A O 1
ATOM 816 N N . PRO A 1 105 ? -4.295 1.743 30.523 1.00 85.75 105 PRO A N 1
ATOM 817 C CA . PRO A 1 105 ? -3.446 2.425 29.536 1.00 85.75 105 PRO A CA 1
ATOM 818 C C . PRO A 1 105 ? -3.007 1.525 28.370 1.00 85.75 105 PRO A C 1
ATOM 820 O O . PRO A 1 105 ? -2.834 1.993 27.249 1.00 85.75 105 PRO A O 1
ATOM 823 N N . GLN A 1 106 ? -2.865 0.222 28.621 1.00 88.12 106 GLN A N 1
ATOM 824 C CA . GLN A 1 106 ? -2.453 -0.764 27.618 1.00 88.12 106 GLN A CA 1
ATOM 825 C C . GLN A 1 106 ? -3.523 -0.989 26.540 1.00 88.12 106 GLN A C 1
ATOM 827 O O . GLN A 1 106 ? -3.182 -1.228 25.387 1.00 88.12 106 GLN A O 1
ATOM 832 N N . ILE A 1 107 ? -4.811 -0.897 26.891 1.00 88.81 107 ILE A N 1
ATOM 833 C CA . ILE A 1 107 ? -5.912 -1.043 25.927 1.00 88.81 107 ILE A CA 1
ATOM 834 C C . ILE A 1 107 ? -5.991 0.215 25.060 1.00 88.81 107 ILE A C 1
ATOM 836 O O . ILE A 1 107 ? -6.002 0.103 23.834 1.00 88.81 107 ILE A O 1
ATOM 840 N N . SER A 1 108 ? -5.946 1.403 25.676 1.00 89.12 108 SER A N 1
ATOM 841 C CA . SER A 1 108 ? -5.905 2.680 24.951 1.00 89.12 108 SER A CA 1
ATOM 842 C C . SER A 1 108 ? -4.721 2.753 23.979 1.00 89.12 108 SER A C 1
ATOM 844 O O . SER A 1 108 ? -4.861 3.259 22.867 1.00 89.12 108 SER A O 1
ATOM 846 N N . GLU A 1 109 ? -3.550 2.231 24.363 1.0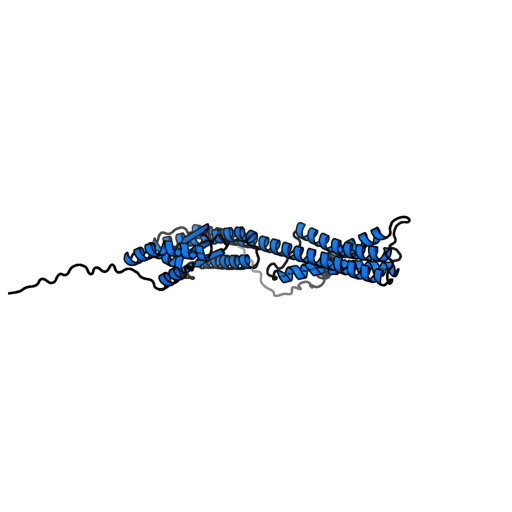0 90.88 109 GLU A N 1
ATOM 847 C CA . GLU A 1 109 ? -2.372 2.171 23.489 1.00 90.88 109 GLU A CA 1
ATOM 848 C C . GLU A 1 109 ? -2.604 1.287 22.256 1.00 90.88 109 GLU A C 1
ATOM 850 O O . GLU A 1 109 ? -2.324 1.725 21.137 1.00 90.88 109 GLU A O 1
ATOM 855 N N . VAL A 1 110 ? -3.176 0.091 22.433 1.00 93.06 110 VAL A N 1
ATOM 856 C CA . VAL A 1 110 ? -3.504 -0.816 21.320 1.00 93.06 110 VAL A CA 1
ATOM 857 C C . VAL A 1 110 ? -4.532 -0.186 20.380 1.00 93.06 110 VAL A C 1
ATOM 859 O O . VAL A 1 110 ? -4.342 -0.218 19.164 1.00 93.06 110 VAL A O 1
ATOM 862 N N . VAL A 1 111 ? -5.590 0.428 20.917 1.00 93.38 111 VAL A N 1
ATOM 863 C CA . VAL A 1 111 ? -6.635 1.084 20.112 1.00 93.38 111 VAL A CA 1
ATOM 864 C C . VAL A 1 111 ? -6.060 2.263 19.322 1.00 93.38 111 VAL A C 1
ATOM 866 O O . VAL A 1 111 ? -6.296 2.373 18.120 1.00 93.38 111 VAL A O 1
ATOM 869 N N . ARG A 1 112 ? -5.216 3.094 19.944 1.00 92.62 112 ARG A N 1
ATOM 870 C CA . ARG A 1 112 ? -4.529 4.202 19.260 1.00 92.62 112 ARG A CA 1
ATOM 871 C C . ARG A 1 112 ? -3.566 3.701 18.177 1.00 92.62 112 ARG A C 1
ATOM 873 O O . ARG A 1 112 ? -3.476 4.284 17.100 1.00 92.62 112 ARG A O 1
ATOM 880 N N . SER A 1 113 ? -2.843 2.611 18.437 1.00 93.88 113 SER A N 1
ATOM 881 C CA . SER A 1 113 ? -1.968 1.964 17.446 1.00 93.88 113 SER A CA 1
ATOM 882 C C . SER A 1 113 ? -2.776 1.445 16.248 1.00 93.88 113 SER A C 1
ATOM 884 O O . SER A 1 113 ? -2.393 1.662 15.096 1.00 93.88 113 SER A 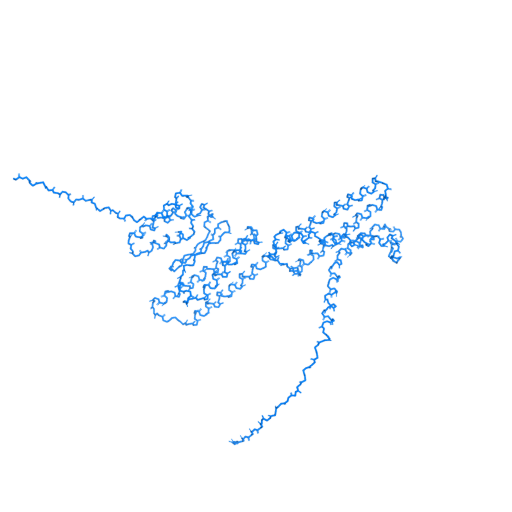O 1
ATOM 886 N N . ALA A 1 114 ? -3.932 0.829 16.507 1.00 95.31 114 ALA A N 1
ATOM 887 C CA . ALA A 1 114 ? -4.872 0.360 15.494 1.00 95.31 114 ALA A CA 1
ATOM 888 C C . ALA A 1 114 ? -5.438 1.508 14.638 1.00 95.31 114 ALA A C 1
ATOM 890 O O . ALA A 1 114 ? -5.479 1.390 13.411 1.00 95.31 114 ALA A O 1
ATOM 891 N N . GLU A 1 115 ? -5.792 2.637 15.255 1.00 94.44 115 GLU A N 1
ATOM 892 C CA . GLU A 1 115 ? -6.244 3.843 14.557 1.00 94.44 115 GLU A CA 1
ATOM 893 C C . GLU A 1 115 ? -5.170 4.361 13.590 1.00 94.44 115 GLU A C 1
ATOM 895 O O . GLU A 1 115 ? -5.443 4.540 12.401 1.00 94.44 115 GLU A O 1
ATOM 900 N N . VAL A 1 116 ? -3.920 4.487 14.051 1.00 94.50 116 VAL A N 1
ATOM 901 C CA . VAL A 1 116 ? -2.789 4.893 13.198 1.00 94.50 116 VAL A CA 1
ATOM 902 C C . VAL A 1 116 ? -2.615 3.938 12.014 1.00 94.50 116 VAL A C 1
ATOM 904 O O . VAL A 1 116 ? -2.433 4.394 10.886 1.00 94.50 116 VAL A O 1
ATOM 907 N N . ILE A 1 117 ? -2.707 2.621 12.234 1.00 95.56 117 ILE A N 1
ATOM 908 C CA . ILE A 1 117 ? -2.619 1.627 11.151 1.00 95.56 117 ILE A CA 1
ATOM 909 C C . ILE A 1 117 ? -3.779 1.794 10.161 1.00 95.56 117 ILE A C 1
ATOM 911 O O . ILE A 1 117 ? -3.570 1.656 8.956 1.00 95.56 117 ILE A O 1
ATOM 915 N N . SER A 1 118 ? -4.989 2.096 10.637 1.00 95.50 118 SER A N 1
ATOM 916 C CA . SER A 1 118 ? -6.156 2.291 9.771 1.00 95.50 118 SER A CA 1
ATOM 917 C C . SER A 1 118 ? -6.003 3.513 8.857 1.00 95.50 118 SER A C 1
ATOM 919 O O . SER A 1 118 ? -6.261 3.412 7.654 1.00 95.50 118 SER A O 1
ATOM 921 N N . ILE A 1 119 ? -5.484 4.624 9.392 1.00 93.69 119 ILE A N 1
ATOM 922 C CA . ILE A 1 119 ? -5.195 5.850 8.640 1.00 93.69 119 ILE A CA 1
ATOM 923 C C . ILE A 1 119 ? -4.095 5.576 7.610 1.00 93.69 119 ILE A C 1
ATOM 925 O O . ILE A 1 119 ? -4.293 5.805 6.413 1.00 93.69 119 ILE A O 1
ATOM 929 N N . ASP A 1 120 ? -2.976 4.985 8.045 1.00 93.06 120 ASP A N 1
ATOM 930 C CA . ASP A 1 120 ? -1.860 4.615 7.168 1.00 93.06 120 ASP A CA 1
ATOM 931 C C . ASP A 1 120 ? -2.334 3.668 6.039 1.00 93.06 120 ASP A C 1
ATOM 933 O O . ASP A 1 120 ? -1.902 3.792 4.889 1.00 93.06 120 ASP A O 1
ATOM 937 N N . ALA A 1 121 ? -3.260 2.744 6.323 1.00 94.12 121 ALA A N 1
ATOM 938 C CA . ALA A 1 121 ? -3.847 1.843 5.332 1.00 94.12 121 ALA A CA 1
ATOM 939 C C . ALA A 1 121 ? -4.715 2.578 4.300 1.00 94.12 121 ALA A C 1
ATOM 941 O O . ALA A 1 121 ? -4.636 2.265 3.108 1.00 94.12 121 ALA A O 1
ATOM 942 N N . VAL A 1 122 ? -5.514 3.565 4.714 1.00 91.62 122 VAL A N 1
ATOM 943 C CA . VAL A 1 122 ? -6.311 4.403 3.800 1.00 91.62 122 VAL A CA 1
ATOM 944 C C . VAL A 1 122 ? -5.413 5.205 2.858 1.00 91.62 122 VAL A C 1
ATOM 946 O O . VAL A 1 122 ? -5.697 5.288 1.658 1.00 91.62 122 VAL A O 1
ATOM 949 N N . GLU A 1 123 ? -4.307 5.744 3.364 1.00 90.12 123 GLU A N 1
ATOM 950 C CA . GLU A 1 123 ? -3.368 6.535 2.568 1.00 90.12 123 GLU A CA 1
ATOM 951 C C . GLU A 1 123 ? -2.537 5.672 1.606 1.00 90.12 123 GLU A C 1
ATOM 953 O O . GLU A 1 123 ? -2.365 5.999 0.419 1.00 90.12 123 GLU A O 1
ATOM 958 N N . GLN A 1 124 ? -2.023 4.541 2.091 1.00 90.50 124 GLN A N 1
ATOM 959 C CA . GLN A 1 124 ? -0.996 3.774 1.387 1.00 90.50 124 GLN A CA 1
ATOM 960 C C . GLN A 1 124 ? -1.547 2.635 0.532 1.00 90.50 124 GLN A C 1
ATOM 962 O O . GLN A 1 124 ? -0.873 2.236 -0.422 1.00 90.50 124 GLN A O 1
ATOM 967 N N . LEU A 1 125 ? -2.744 2.112 0.796 1.00 92.31 125 LEU A N 1
ATOM 968 C CA . LEU A 1 125 ? -3.282 0.939 0.095 1.00 92.31 125 LEU A CA 1
ATOM 969 C C . LEU A 1 125 ? -4.382 1.318 -0.904 1.00 92.31 125 LEU A C 1
ATOM 971 O O . LEU A 1 125 ? -5.004 2.380 -0.822 1.00 92.31 125 LEU A O 1
ATOM 975 N N . ARG A 1 126 ? -4.590 0.468 -1.914 1.00 88.94 126 ARG A N 1
ATOM 976 C CA . ARG A 1 126 ? -5.783 0.541 -2.775 1.00 88.94 126 ARG A CA 1
ATOM 977 C C . ARG A 1 126 ? -6.983 -0.072 -2.046 1.00 88.94 126 ARG A C 1
ATOM 979 O O . ARG A 1 126 ? -6.806 -0.781 -1.063 1.00 88.94 126 ARG A O 1
ATOM 986 N N . SER A 1 127 ? -8.206 0.199 -2.499 1.00 86.81 127 SER A N 1
ATOM 987 C CA . SER A 1 127 ? -9.430 -0.257 -1.816 1.00 86.81 127 SER A CA 1
ATOM 988 C C . SER A 1 127 ? -9.515 -1.783 -1.659 1.00 86.81 127 SER A C 1
ATOM 990 O O . SER A 1 127 ? -9.975 -2.265 -0.627 1.00 86.81 127 SER A O 1
ATOM 992 N N . ASP A 1 128 ? -9.036 -2.534 -2.648 1.00 89.19 128 ASP A N 1
ATOM 993 C CA . ASP A 1 128 ? -8.958 -3.997 -2.660 1.00 89.19 128 ASP A CA 1
ATOM 994 C C . ASP A 1 128 ? -7.901 -4.548 -1.690 1.00 89.19 128 ASP A C 1
ATOM 996 O O . ASP A 1 128 ? -8.143 -5.538 -1.005 1.00 89.19 128 ASP A O 1
ATOM 1000 N N . GLU A 1 129 ? -6.757 -3.874 -1.574 1.00 90.31 129 GLU A N 1
ATOM 1001 C CA . GLU A 1 129 ? -5.682 -4.231 -0.636 1.00 90.31 129 GLU A CA 1
ATOM 1002 C C . GLU A 1 129 ? -5.996 -3.805 0.809 1.00 90.31 129 GLU A C 1
ATOM 1004 O O . GLU A 1 129 ? -5.518 -4.415 1.766 1.00 90.31 129 GLU A O 1
ATOM 1009 N N . ARG A 1 130 ? -6.792 -2.742 0.967 1.00 93.88 130 ARG A N 1
ATOM 1010 C CA . ARG A 1 130 ? -7.122 -2.109 2.247 1.00 93.88 130 ARG A CA 1
ATOM 1011 C C . ARG A 1 130 ? -8.067 -2.954 3.090 1.00 93.88 130 ARG A C 1
ATOM 1013 O O . ARG A 1 130 ? -7.876 -3.044 4.299 1.00 93.88 130 ARG A O 1
ATOM 1020 N N . ARG A 1 131 ? -9.075 -3.573 2.470 1.00 94.81 131 ARG A N 1
ATOM 1021 C CA . ARG A 1 131 ? -10.133 -4.305 3.184 1.00 94.81 131 ARG A CA 1
ATOM 1022 C C . ARG A 1 131 ? -9.589 -5.400 4.119 1.00 94.81 131 ARG A C 1
ATOM 1024 O O . ARG A 1 131 ? -9.894 -5.318 5.304 1.00 94.81 131 ARG A O 1
ATOM 1031 N N . PRO A 1 132 ? -8.725 -6.335 3.677 1.00 95.69 132 PRO A N 1
ATOM 1032 C CA . PRO A 1 132 ? -8.184 -7.360 4.572 1.00 95.69 132 PRO A CA 1
ATOM 1033 C C . PRO A 1 132 ? -7.367 -6.786 5.736 1.00 95.69 132 PRO A C 1
ATOM 1035 O O . PRO A 1 132 ? -7.339 -7.361 6.821 1.00 95.69 132 PRO A O 1
ATOM 1038 N N . VAL A 1 133 ? -6.681 -5.654 5.535 1.00 96.56 133 VAL A N 1
ATOM 1039 C CA . VAL A 1 133 ? -5.956 -4.979 6.621 1.00 96.56 133 VAL A CA 1
ATOM 1040 C C . VAL A 1 133 ? -6.946 -4.423 7.637 1.00 96.56 133 VAL A C 1
ATOM 1042 O O . VAL A 1 133 ? -6.803 -4.701 8.822 1.00 96.56 133 VAL A O 1
ATOM 1045 N N . LEU A 1 134 ? -7.969 -3.694 7.187 1.00 96.88 134 LEU A N 1
ATOM 1046 C CA . LEU A 1 134 ? -8.962 -3.104 8.084 1.00 96.88 134 LEU A CA 1
ATOM 1047 C C . LEU A 1 134 ? -9.823 -4.146 8.799 1.00 96.88 134 LEU A C 1
ATOM 1049 O O . LEU A 1 134 ? -10.180 -3.920 9.944 1.00 96.88 134 LEU A O 1
ATOM 1053 N N . GLU A 1 135 ? -10.095 -5.301 8.191 1.00 96.88 135 GLU A N 1
ATOM 1054 C CA . GLU A 1 135 ? -10.751 -6.433 8.864 1.00 96.88 135 GLU A CA 1
ATOM 1055 C C . GLU A 1 135 ? -9.905 -6.966 10.034 1.00 96.88 135 GLU A C 1
ATOM 1057 O O . GLU A 1 135 ? -10.429 -7.245 11.111 1.00 96.88 135 GLU A O 1
ATOM 1062 N N . ASN A 1 136 ? -8.582 -7.050 9.861 1.00 97.25 136 ASN A N 1
ATOM 1063 C CA . ASN A 1 136 ? -7.671 -7.437 10.940 1.00 97.25 136 ASN A CA 1
ATOM 1064 C C . ASN A 1 136 ? -7.563 -6.356 12.029 1.00 97.25 136 ASN A C 1
ATOM 1066 O O . ASN A 1 136 ? -7.505 -6.686 13.212 1.00 97.25 136 ASN A O 1
ATOM 1070 N N . VAL A 1 137 ? -7.553 -5.075 11.645 1.00 97.44 137 VAL A N 1
ATOM 1071 C CA . VAL A 1 137 ? -7.569 -3.951 12.597 1.00 97.44 137 VAL A CA 1
ATOM 1072 C C . VAL A 1 137 ? -8.888 -3.929 13.377 1.00 97.44 137 VAL A C 1
ATOM 1074 O O . VAL A 1 137 ? -8.863 -3.803 14.596 1.00 97.44 137 VAL A O 1
ATOM 1077 N N . TYR A 1 138 ? -10.025 -4.132 12.707 1.00 97.88 138 TYR A N 1
ATOM 1078 C CA . TYR A 1 138 ? -11.336 -4.272 13.341 1.00 97.88 138 TYR A CA 1
ATOM 1079 C C . TYR A 1 138 ? -11.322 -5.387 14.388 1.00 97.88 138 TYR A C 1
ATOM 1081 O O . TYR A 1 138 ? -11.690 -5.153 15.535 1.00 97.88 138 TYR A O 1
ATOM 1089 N N . ALA A 1 139 ? -10.846 -6.583 14.021 1.00 97.50 139 ALA A N 1
ATOM 1090 C CA . ALA A 1 139 ? -10.792 -7.722 14.934 1.00 97.50 139 ALA A CA 1
ATOM 1091 C C . ALA A 1 139 ? -9.906 -7.448 16.162 1.00 97.50 139 ALA A C 1
ATOM 1093 O O . ALA A 1 139 ? -10.246 -7.866 17.267 1.00 97.50 139 ALA A O 1
ATOM 1094 N N . LEU A 1 140 ? -8.798 -6.721 15.982 1.00 97.50 140 LEU A N 1
ATOM 1095 C CA . LEU A 1 140 ? -7.925 -6.290 17.074 1.00 97.50 140 LEU A CA 1
ATOM 1096 C C . LEU A 1 140 ? -8.635 -5.316 18.026 1.00 97.50 140 LEU A C 1
ATOM 1098 O O . LEU A 1 140 ? -8.575 -5.504 19.238 1.00 97.50 140 LEU A O 1
ATOM 1102 N N . VAL A 1 141 ? -9.311 -4.294 17.491 1.00 96.38 141 VAL A N 1
ATOM 1103 C CA . VAL A 1 141 ? -10.032 -3.297 18.303 1.00 96.38 141 VAL A CA 1
ATOM 1104 C C . VAL A 1 141 ? -11.218 -3.937 19.022 1.00 96.38 141 VAL A C 1
ATOM 1106 O O . VAL A 1 141 ? -11.387 -3.721 20.217 1.00 96.38 141 VAL A O 1
ATOM 1109 N N . ALA A 1 142 ? -11.983 -4.791 18.339 1.00 95.94 142 ALA A N 1
ATOM 1110 C CA . ALA A 1 142 ? -13.070 -5.549 18.951 1.00 95.94 142 ALA A CA 1
ATOM 1111 C C . ALA A 1 142 ? -12.562 -6.426 20.110 1.00 95.94 142 ALA A C 1
ATOM 1113 O O . ALA A 1 142 ? -13.135 -6.394 21.192 1.00 95.94 142 ALA A O 1
ATOM 1114 N N . ALA A 1 143 ? -11.435 -7.128 19.939 1.00 94.94 143 ALA A N 1
ATOM 1115 C CA . ALA A 1 143 ? -10.830 -7.916 21.016 1.00 94.94 143 ALA A CA 1
ATOM 1116 C C . ALA A 1 143 ? -10.325 -7.054 22.191 1.00 94.94 143 ALA A C 1
ATOM 1118 O O . ALA A 1 143 ? -10.376 -7.486 23.345 1.00 94.94 143 ALA A O 1
ATOM 1119 N N . ALA A 1 144 ? -9.830 -5.845 21.912 1.00 93.50 144 ALA A N 1
ATOM 1120 C CA . ALA A 1 144 ? -9.420 -4.888 22.937 1.00 93.50 144 ALA A CA 1
ATOM 1121 C C . ALA A 1 144 ? -10.626 -4.397 23.758 1.00 93.50 144 ALA A C 1
ATOM 1123 O O . ALA A 1 144 ? -10.547 -4.311 24.983 1.00 93.50 144 ALA A O 1
ATOM 1124 N N . PHE A 1 145 ? -11.747 -4.136 23.088 1.00 92.69 145 PHE A N 1
ATOM 1125 C CA . PHE A 1 145 ? -13.010 -3.740 23.702 1.00 92.69 145 PHE A CA 1
ATOM 1126 C C . PHE A 1 145 ? -13.675 -4.866 24.497 1.00 92.69 145 PHE A C 1
ATOM 1128 O O . PHE A 1 145 ? -14.073 -4.635 25.634 1.00 92.69 145 PHE A O 1
ATOM 1135 N N . ASP A 1 146 ? -13.672 -6.099 23.990 1.00 91.44 146 ASP A N 1
ATOM 1136 C CA . ASP A 1 146 ? -14.138 -7.264 24.752 1.00 91.44 146 ASP A CA 1
ATOM 1137 C C . ASP A 1 146 ? -13.356 -7.417 26.069 1.00 91.44 146 ASP A C 1
ATOM 1139 O O . ASP A 1 146 ? -13.926 -7.730 27.112 1.00 91.44 146 ASP A O 1
ATOM 1143 N N . LEU A 1 147 ? -12.036 -7.180 26.046 1.00 90.25 147 LEU A N 1
ATOM 1144 C CA . LEU A 1 147 ? -11.210 -7.204 27.255 1.00 90.25 147 LEU A CA 1
ATOM 1145 C C . LEU A 1 147 ? -11.536 -6.039 28.198 1.00 90.25 147 LEU A C 1
ATOM 1147 O O . LEU A 1 147 ? -11.521 -6.234 29.415 1.00 90.25 147 LEU A O 1
ATOM 1151 N N . LEU A 1 148 ? -11.811 -4.849 27.659 1.00 88.38 148 LEU A N 1
ATOM 1152 C CA . LEU A 1 148 ? -12.205 -3.681 28.444 1.00 88.38 148 LEU A CA 1
ATOM 1153 C C . LEU A 1 148 ? -13.497 -3.958 29.221 1.00 88.38 148 LEU A C 1
ATOM 1155 O O . LEU A 1 148 ? -13.522 -3.748 30.435 1.00 88.38 148 LEU A O 1
ATOM 1159 N N . ASP A 1 149 ? -14.512 -4.518 28.566 1.00 87.62 149 ASP A N 1
ATOM 1160 C CA . ASP A 1 149 ? -15.788 -4.889 29.193 1.00 87.62 149 ASP A CA 1
ATOM 1161 C C . ASP A 1 149 ? -15.589 -5.892 30.322 1.00 87.62 149 ASP A C 1
ATOM 1163 O O . ASP A 1 149 ? -16.049 -5.692 31.452 1.00 87.62 149 ASP A O 1
ATOM 1167 N N . ASP A 1 150 ? -14.782 -6.916 30.049 1.00 85.88 150 ASP A N 1
ATOM 1168 C CA . ASP A 1 150 ? -14.386 -7.930 31.016 1.00 85.88 150 ASP A CA 1
ATOM 1169 C C . ASP A 1 150 ? -13.724 -7.310 32.265 1.00 85.88 150 ASP A C 1
ATOM 1171 O O . ASP A 1 150 ? -13.806 -7.865 33.364 1.00 85.88 150 ASP A O 1
ATOM 1175 N N . LEU A 1 151 ? -13.002 -6.195 32.122 1.00 84.31 151 LEU A N 1
ATOM 1176 C CA . LEU A 1 151 ? -12.316 -5.505 33.219 1.00 84.31 151 LEU A CA 1
ATOM 1177 C C . LEU A 1 151 ? -13.230 -4.525 33.964 1.00 84.31 151 LEU A C 1
ATOM 1179 O O . LEU A 1 151 ? -13.168 -4.457 35.198 1.00 84.31 151 LEU A O 1
ATOM 1183 N N . VAL A 1 152 ? -14.098 -3.810 33.248 1.00 82.75 152 VAL A N 1
ATOM 1184 C CA . VAL A 1 152 ? -15.089 -2.895 33.829 1.00 82.75 152 VAL A CA 1
ATOM 1185 C C . VAL A 1 152 ? -16.092 -3.671 34.691 1.00 82.75 152 VAL A C 1
ATOM 1187 O O . VAL A 1 152 ? -16.302 -3.313 35.855 1.00 82.75 152 VAL A O 1
ATOM 1190 N N . GLU A 1 153 ? -16.620 -4.799 34.201 1.00 81.44 153 GLU A N 1
ATOM 1191 C CA . GLU A 1 153 ? -17.560 -5.648 34.951 1.00 81.44 153 GLU A CA 1
ATOM 1192 C C . GLU A 1 153 ? -16.935 -6.196 36.254 1.00 81.44 153 GLU A C 1
ATOM 1194 O O . GLU A 1 153 ? -17.574 -6.272 37.312 1.00 81.44 153 GLU A O 1
ATOM 1199 N N . LYS A 1 154 ? -15.640 -6.536 36.234 1.00 75.94 154 LYS A N 1
ATOM 1200 C CA . LYS A 1 154 ? -14.912 -6.994 37.436 1.00 75.94 154 LYS A CA 1
ATOM 1201 C C . LYS A 1 154 ? -14.756 -5.896 38.472 1.00 75.94 154 LYS A C 1
ATOM 1203 O O . LYS A 1 154 ? -14.944 -6.149 39.666 1.00 75.94 154 LYS A O 1
ATOM 1208 N N . ARG A 1 155 ? -14.425 -4.681 38.031 1.00 74.62 155 ARG A N 1
ATOM 1209 C CA . ARG A 1 155 ? -14.306 -3.525 38.926 1.00 74.62 155 ARG A CA 1
ATOM 1210 C C . ARG A 1 155 ? -15.639 -3.244 39.623 1.00 74.62 155 ARG A C 1
ATOM 1212 O O . ARG A 1 155 ? -15.638 -2.974 40.824 1.00 74.62 155 ARG A O 1
ATOM 1219 N N . ALA A 1 156 ? -16.755 -3.395 38.908 1.00 74.25 156 ALA A N 1
ATOM 1220 C CA . ALA A 1 156 ? -18.098 -3.264 39.467 1.00 74.25 156 ALA A CA 1
ATOM 1221 C C . ALA A 1 156 ? -18.456 -4.401 40.449 1.00 74.25 156 ALA A C 1
ATOM 1223 O O . ALA A 1 156 ? -19.005 -4.151 41.522 1.00 74.25 156 ALA A O 1
ATOM 1224 N N . SER A 1 157 ? -18.103 -5.651 40.130 1.00 73.62 157 SER A N 1
ATOM 1225 C CA . SER A 1 157 ? -18.508 -6.835 40.907 1.00 73.62 157 SER A CA 1
ATOM 1226 C C . SER A 1 157 ? -17.640 -7.158 42.138 1.00 73.62 157 SER A C 1
ATOM 1228 O O . SER A 1 157 ? -17.991 -8.064 42.899 1.00 73.62 157 SER A O 1
ATOM 1230 N N . LYS A 1 158 ? -16.523 -6.444 42.373 1.00 70.12 158 LYS A N 1
ATOM 1231 C CA . LYS A 1 158 ? -15.557 -6.662 43.484 1.00 70.12 158 LYS A CA 1
ATOM 1232 C C . LYS A 1 158 ? -15.039 -8.108 43.625 1.00 70.12 158 LYS A C 1
ATOM 1234 O O . LYS A 1 158 ? -14.468 -8.461 44.658 1.00 70.12 158 LYS A O 1
ATOM 1239 N N . LYS A 1 159 ? -15.225 -8.966 42.617 1.00 62.47 159 LYS A N 1
ATOM 1240 C CA . LYS A 1 159 ? -14.744 -10.352 42.635 1.00 62.47 159 LYS A CA 1
ATOM 1241 C C . LYS A 1 159 ? -13.296 -10.403 42.137 1.00 62.47 159 LYS A C 1
ATOM 1243 O O . LYS A 1 159 ? -13.036 -9.950 41.023 1.00 62.47 159 LYS A O 1
ATOM 1248 N N . PRO A 1 160 ? -12.356 -10.987 42.900 1.00 55.22 160 PRO A N 1
ATOM 1249 C CA . PRO A 1 160 ? -10.990 -11.158 42.430 1.00 55.22 160 PRO A CA 1
ATOM 1250 C C . PRO A 1 160 ? -10.962 -12.244 41.347 1.00 55.22 160 PRO A C 1
ATOM 1252 O O . PRO A 1 160 ? -11.145 -13.428 41.631 1.00 55.22 160 PRO A O 1
ATOM 1255 N N . ARG A 1 161 ? -10.746 -11.852 40.089 1.00 65.75 161 ARG A N 1
ATOM 1256 C CA . ARG A 1 161 ? -10.228 -12.768 39.061 1.00 65.75 161 ARG A CA 1
ATOM 1257 C C . ARG A 1 161 ? -8.703 -12.691 39.139 1.00 65.75 161 ARG A C 1
ATOM 1259 O O . ARG A 1 161 ? -8.172 -11.633 39.445 1.00 65.75 161 ARG A O 1
ATOM 1266 N N . SER A 1 162 ? -8.014 -13.807 38.913 1.00 71.25 162 SER A N 1
ATOM 1267 C CA . SER A 1 162 ? -6.549 -13.856 39.004 1.00 71.25 162 SER A CA 1
ATOM 1268 C C . SER A 1 162 ? -5.915 -12.819 38.071 1.00 71.25 162 SER A C 1
ATOM 1270 O O . SER A 1 162 ? -6.190 -12.850 36.870 1.00 71.25 162 SER A O 1
ATOM 1272 N N . ASP A 1 163 ? -5.043 -11.953 38.597 1.00 78.31 163 ASP A N 1
ATOM 1273 C CA . ASP A 1 163 ? -4.236 -10.995 37.819 1.00 78.31 163 ASP A CA 1
ATOM 1274 C C . ASP A 1 163 ? -3.488 -11.684 36.663 1.00 78.31 163 ASP A C 1
ATOM 1276 O O . ASP A 1 163 ? -3.259 -11.101 35.604 1.00 78.31 163 ASP A O 1
ATOM 1280 N N . GLN A 1 164 ? -3.190 -12.975 36.830 1.00 82.94 164 GLN A N 1
ATOM 1281 C CA . GLN A 1 164 ? -2.574 -13.821 35.816 1.00 82.94 164 GLN A CA 1
ATOM 1282 C C . GLN A 1 164 ? -3.431 -13.963 34.547 1.00 82.94 164 GLN A C 1
ATOM 1284 O O . GLN A 1 164 ? -2.885 -13.959 33.450 1.00 82.94 164 GLN A O 1
ATOM 1289 N N . PHE A 1 165 ? -4.760 -14.044 34.673 1.00 83.44 165 PHE A N 1
ATOM 1290 C CA . PHE A 1 165 ? -5.665 -14.151 33.520 1.00 83.44 165 PHE A CA 1
ATOM 1291 C C . PHE A 1 165 ? -5.698 -12.853 32.706 1.00 83.44 165 PHE A C 1
ATOM 1293 O O . PHE A 1 165 ? -5.724 -12.882 31.478 1.00 83.44 165 PHE A O 1
ATOM 1300 N N . VAL A 1 166 ? -5.693 -11.703 33.388 1.00 84.50 166 VAL A N 1
ATOM 1301 C CA . VAL A 1 166 ? -5.670 -10.389 32.728 1.00 84.50 166 VAL A CA 1
ATOM 1302 C C . VAL A 1 166 ? -4.338 -10.190 32.009 1.00 84.50 166 VAL A C 1
ATOM 1304 O O . VAL A 1 166 ? -4.326 -9.812 30.839 1.00 84.50 166 VAL A O 1
ATOM 1307 N N . ALA A 1 167 ? -3.227 -10.525 32.669 1.00 86.81 167 ALA A N 1
ATOM 1308 C CA . ALA A 1 167 ? -1.900 -10.473 32.066 1.00 86.81 167 ALA A CA 1
ATOM 1309 C C . ALA A 1 167 ? -1.788 -11.366 30.817 1.00 86.81 167 ALA A C 1
ATOM 1311 O O . ALA A 1 167 ? -1.241 -10.933 29.805 1.00 86.81 167 ALA A O 1
ATOM 1312 N N . GLU A 1 168 ? -2.344 -12.581 30.853 1.00 91.00 168 GLU A N 1
ATOM 1313 C CA . GLU A 1 168 ? -2.374 -13.490 29.699 1.00 91.00 168 GLU A CA 1
ATOM 1314 C C . GLU A 1 168 ? -3.157 -12.893 28.518 1.00 91.00 168 GLU A C 1
ATOM 1316 O O . GLU A 1 168 ? -2.674 -12.891 27.386 1.00 91.00 168 GLU A O 1
ATOM 1321 N N . ARG A 1 169 ? -4.341 -12.319 28.768 1.00 91.62 169 ARG A N 1
ATOM 1322 C CA . ARG A 1 169 ? -5.157 -11.678 27.721 1.00 91.62 169 ARG A CA 1
ATOM 1323 C C . ARG A 1 169 ? -4.471 -10.464 27.100 1.00 91.62 169 ARG A C 1
ATOM 1325 O O . ARG A 1 169 ? -4.510 -10.315 25.882 1.00 91.62 169 ARG A O 1
ATOM 1332 N N . LEU A 1 170 ? -3.809 -9.640 27.908 1.00 91.00 170 LEU A N 1
ATOM 1333 C CA . LEU A 1 170 ? -3.033 -8.497 27.420 1.00 91.00 170 LEU A CA 1
ATOM 1334 C C . LEU A 1 170 ? -1.840 -8.935 26.562 1.00 91.00 170 LEU A C 1
ATOM 1336 O O . LEU A 1 170 ? -1.576 -8.333 25.524 1.00 91.00 170 LEU A O 1
ATOM 1340 N N . GLN A 1 171 ? -1.144 -10.009 26.950 1.00 93.12 171 GLN A N 1
ATOM 1341 C CA . GLN A 1 171 ? -0.064 -10.576 26.137 1.00 93.12 171 GLN A CA 1
ATOM 1342 C C . GLN A 1 171 ? -0.574 -11.085 24.786 1.00 93.12 171 GLN A C 1
ATOM 1344 O O . GLN A 1 171 ? 0.061 -10.840 23.759 1.00 93.12 171 GLN A O 1
ATOM 1349 N N . LEU A 1 172 ? -1.729 -11.758 24.771 1.00 94.19 172 LEU A N 1
ATOM 1350 C CA . LEU A 1 172 ? -2.370 -12.193 23.530 1.00 94.19 172 LEU A CA 1
ATOM 1351 C C . LEU A 1 172 ? -2.742 -11.000 22.643 1.00 94.19 172 LEU A C 1
ATOM 1353 O O . LEU A 1 172 ? -2.456 -11.031 21.446 1.00 94.19 172 LEU A O 1
ATOM 1357 N N . LEU A 1 173 ? -3.313 -9.943 23.226 1.00 94.94 173 LEU A N 1
ATOM 1358 C CA . LEU A 1 173 ? -3.697 -8.730 22.505 1.00 94.94 173 LEU A CA 1
ATOM 1359 C C . LEU A 1 173 ? -2.481 -8.039 21.868 1.00 94.94 173 LEU A C 1
ATOM 1361 O O . LEU A 1 173 ? -2.511 -7.696 20.689 1.00 94.94 173 LEU A O 1
ATOM 1365 N N . HIS A 1 174 ? -1.372 -7.919 22.600 1.00 95.19 174 HIS A N 1
ATOM 1366 C CA . HIS A 1 174 ? -0.136 -7.358 22.053 1.00 95.19 174 HIS A CA 1
ATOM 1367 C C . HIS A 1 174 ? 0.473 -8.241 20.947 1.00 95.19 174 HIS A C 1
ATOM 1369 O O . HIS A 1 174 ? 0.981 -7.746 19.939 1.00 95.19 174 HIS A O 1
ATOM 1375 N N . GLY A 1 175 ? 0.375 -9.568 21.086 1.00 95.94 175 GLY A N 1
ATOM 1376 C CA . GLY A 1 175 ? 0.757 -10.503 20.027 1.00 95.94 175 GLY A CA 1
ATOM 1377 C C . GLY A 1 175 ? -0.067 -10.314 18.748 1.00 95.94 175 GLY A C 1
ATOM 1378 O O . GLY A 1 175 ? 0.487 -10.341 17.646 1.00 95.94 175 GLY A O 1
ATOM 1379 N N . GLN A 1 176 ? -1.375 -10.075 18.885 1.00 96.00 176 GLN A N 1
ATOM 1380 C CA . GLN A 1 176 ? -2.256 -9.745 17.763 1.00 96.00 176 GLN A CA 1
ATOM 1381 C C . GLN A 1 176 ? -1.894 -8.393 17.142 1.00 96.00 176 GLN A C 1
ATOM 1383 O O . GLN A 1 176 ? -1.766 -8.313 15.924 1.00 96.00 176 GLN A O 1
ATOM 1388 N N . GLU A 1 177 ? -1.651 -7.361 17.950 1.00 96.75 177 GLU A N 1
ATOM 1389 C CA . GLU A 1 177 ? -1.226 -6.040 17.475 1.00 96.75 177 GLU A CA 1
ATOM 1390 C C . GLU A 1 177 ? 0.034 -6.134 16.599 1.00 96.75 177 GLU A C 1
ATOM 1392 O O . GLU A 1 177 ? 0.069 -5.618 15.476 1.00 96.75 177 GLU A O 1
ATOM 1397 N N . LEU A 1 178 ? 1.055 -6.861 17.066 1.00 96.62 178 LEU A N 1
ATOM 1398 C CA . LEU A 1 178 ? 2.287 -7.070 16.309 1.00 96.62 178 LEU A CA 1
ATOM 1399 C C . LEU A 1 178 ? 2.026 -7.820 14.995 1.00 96.62 178 LEU A C 1
ATOM 1401 O O . LEU A 1 178 ? 2.598 -7.470 13.957 1.00 96.62 178 LEU A O 1
ATOM 1405 N N . ALA A 1 179 ? 1.149 -8.827 15.018 1.00 96.44 179 ALA A N 1
ATOM 1406 C CA . ALA A 1 179 ? 0.757 -9.562 13.821 1.00 96.44 179 ALA A CA 1
ATOM 1407 C C . ALA A 1 179 ? 0.074 -8.639 12.798 1.00 96.44 179 ALA A C 1
ATOM 1409 O O . ALA A 1 179 ? 0.497 -8.617 11.639 1.00 96.44 179 ALA A O 1
ATOM 1410 N N . VAL A 1 180 ? -0.891 -7.816 13.226 1.00 96.94 180 VAL A N 1
ATOM 1411 C CA . VAL A 1 180 ? -1.581 -6.829 12.375 1.00 96.94 180 VAL A CA 1
ATOM 1412 C C . VAL A 1 180 ? -0.595 -5.815 11.797 1.00 96.94 180 VAL A C 1
ATOM 1414 O O . VAL A 1 180 ? -0.584 -5.589 10.586 1.00 96.94 180 VAL A O 1
ATOM 1417 N N . ARG A 1 181 ? 0.306 -5.266 12.619 1.00 96.44 181 ARG A N 1
ATOM 1418 C CA . ARG A 1 181 ? 1.350 -4.332 12.170 1.00 96.44 181 ARG A CA 1
ATOM 1419 C C . ARG A 1 181 ? 2.281 -4.970 11.138 1.00 96.44 181 ARG A C 1
ATOM 1421 O O . ARG A 1 181 ? 2.607 -4.346 10.128 1.00 96.44 181 ARG A O 1
ATOM 1428 N N . SER A 1 182 ? 2.699 -6.216 11.360 1.00 95.25 182 SER A N 1
ATOM 1429 C CA . SER A 1 182 ? 3.556 -6.944 10.419 1.00 95.25 182 SER A CA 1
ATOM 1430 C C . SER A 1 182 ? 2.843 -7.233 9.094 1.00 95.25 182 SER A C 1
ATOM 1432 O O . SER A 1 182 ? 3.451 -7.126 8.026 1.00 95.25 182 SER A O 1
ATOM 1434 N N . TYR A 1 183 ? 1.547 -7.553 9.150 1.00 95.19 183 TYR A N 1
ATOM 1435 C CA . TYR A 1 183 ? 0.713 -7.793 7.980 1.00 95.19 183 TYR A CA 1
ATOM 1436 C C . TYR A 1 183 ? 0.527 -6.509 7.167 1.00 95.19 183 TYR A C 1
ATOM 1438 O O . TYR A 1 183 ? 0.769 -6.514 5.958 1.00 95.19 183 TYR A O 1
ATOM 1446 N N . PHE A 1 184 ? 0.202 -5.397 7.834 1.00 95.25 184 PHE A N 1
ATOM 1447 C CA . PHE A 1 184 ? 0.135 -4.076 7.213 1.00 95.25 184 PHE A CA 1
ATOM 1448 C C . PHE A 1 184 ? 1.463 -3.707 6.544 1.00 95.25 184 PHE A C 1
ATOM 1450 O O . PHE A 1 184 ? 1.471 -3.364 5.364 1.00 95.25 184 PHE A O 1
ATOM 1457 N N . GLY A 1 185 ? 2.593 -3.855 7.243 1.00 93.69 185 GLY A N 1
ATOM 1458 C CA . GLY A 1 185 ? 3.912 -3.553 6.682 1.00 93.69 185 GLY A CA 1
ATOM 1459 C C . GLY A 1 185 ? 4.213 -4.355 5.412 1.00 93.69 185 GLY A C 1
ATOM 1460 O O . GLY A 1 185 ? 4.708 -3.809 4.427 1.00 93.69 185 GLY A O 1
ATOM 1461 N N . GLN A 1 186 ? 3.845 -5.638 5.381 1.00 92.50 186 GLN A N 1
ATOM 1462 C CA . GLN A 1 186 ? 3.978 -6.464 4.179 1.00 92.50 186 GLN A CA 1
ATOM 1463 C C . GLN A 1 186 ? 3.041 -6.023 3.048 1.00 92.50 186 GLN A C 1
ATOM 1465 O O . GLN A 1 186 ? 3.454 -6.037 1.887 1.00 92.50 186 GLN A O 1
ATOM 1470 N N . ALA A 1 187 ? 1.795 -5.656 3.355 1.00 93.19 187 ALA A N 1
ATOM 1471 C CA . ALA A 1 187 ? 0.833 -5.167 2.369 1.00 93.19 187 ALA A CA 1
ATOM 1472 C C . ALA A 1 187 ? 1.289 -3.829 1.763 1.00 93.19 187 ALA A C 1
ATOM 1474 O O . ALA A 1 187 ? 1.360 -3.697 0.540 1.00 93.19 187 ALA A O 1
ATOM 1475 N N . ALA A 1 188 ? 1.703 -2.884 2.608 1.00 93.06 188 ALA A N 1
ATOM 1476 C CA . ALA A 1 188 ? 2.246 -1.591 2.206 1.00 93.06 188 ALA A CA 1
ATOM 1477 C C . ALA A 1 188 ? 3.492 -1.756 1.324 1.00 93.06 188 ALA A C 1
ATOM 1479 O O . ALA A 1 188 ? 3.605 -1.116 0.276 1.00 93.06 188 ALA A O 1
ATOM 1480 N N . GLN A 1 189 ? 4.382 -2.690 1.677 1.00 93.00 189 GLN A N 1
ATOM 1481 C CA . GLN A 1 189 ? 5.566 -2.995 0.879 1.00 93.00 189 GLN A CA 1
ATOM 1482 C C . GLN A 1 189 ? 5.211 -3.531 -0.514 1.00 93.00 189 GLN A C 1
ATOM 1484 O O . GLN A 1 189 ? 5.792 -3.091 -1.506 1.00 93.00 189 GLN A O 1
ATOM 1489 N N . ARG A 1 190 ? 4.240 -4.447 -0.621 1.00 91.19 190 ARG A N 1
ATOM 1490 C CA . ARG A 1 190 ? 3.774 -4.963 -1.922 1.00 91.19 190 ARG A CA 1
ATOM 1491 C C . ARG A 1 190 ? 3.163 -3.853 -2.777 1.00 91.19 190 ARG A C 1
ATOM 1493 O O . ARG A 1 190 ? 3.512 -3.736 -3.951 1.00 91.19 190 ARG A O 1
ATOM 1500 N N . ALA A 1 191 ? 2.328 -3.002 -2.183 1.00 91.25 191 ALA A N 1
ATOM 1501 C CA . ALA A 1 191 ? 1.720 -1.870 -2.877 1.00 91.25 191 ALA A CA 1
ATOM 1502 C C . ALA A 1 191 ? 2.783 -0.872 -3.376 1.00 91.25 191 ALA A C 1
ATOM 1504 O O . ALA A 1 191 ? 2.722 -0.390 -4.511 1.00 91.25 191 ALA A O 1
ATOM 1505 N N . ALA A 1 192 ? 3.803 -0.589 -2.558 1.00 91.75 192 ALA A N 1
ATOM 1506 C CA . ALA A 1 192 ? 4.926 0.263 -2.937 1.00 91.75 192 ALA A CA 1
ATOM 1507 C C . ALA A 1 192 ? 5.737 -0.333 -4.099 1.00 91.75 192 ALA A C 1
ATOM 1509 O O . ALA A 1 192 ? 6.031 0.366 -5.070 1.00 91.75 192 ALA A O 1
ATOM 1510 N N . GLN A 1 193 ? 6.042 -1.633 -4.040 1.00 92.44 193 GLN A N 1
ATOM 1511 C CA . GLN A 1 193 ? 6.739 -2.352 -5.108 1.00 92.44 193 GLN A CA 1
ATOM 1512 C C . GLN A 1 193 ? 5.948 -2.346 -6.422 1.00 92.44 193 GLN A C 1
ATOM 1514 O O . GLN A 1 193 ? 6.533 -2.139 -7.484 1.00 92.44 193 GLN A O 1
ATOM 1519 N N . PHE A 1 194 ? 4.624 -2.514 -6.366 1.00 91.25 194 PHE A N 1
ATOM 1520 C CA . PHE A 1 194 ? 3.777 -2.454 -7.556 1.00 91.25 194 PHE A CA 1
ATOM 1521 C C . PHE A 1 194 ? 3.800 -1.061 -8.202 1.00 91.25 194 PHE A C 1
ATOM 1523 O O . PHE A 1 194 ? 4.032 -0.943 -9.401 1.00 91.25 194 PHE A O 1
ATOM 1530 N N . ARG A 1 195 ? 3.664 0.015 -7.414 1.00 92.12 195 ARG A N 1
ATOM 1531 C CA . ARG A 1 195 ? 3.748 1.403 -7.924 1.00 92.12 195 ARG A CA 1
ATOM 1532 C C . ARG A 1 195 ? 5.121 1.743 -8.490 1.00 92.12 195 ARG A C 1
ATOM 1534 O O . ARG A 1 195 ? 5.233 2.456 -9.485 1.00 92.12 195 ARG A O 1
ATOM 1541 N N . TYR A 1 196 ? 6.169 1.235 -7.857 1.00 92.75 196 TYR A N 1
ATOM 1542 C CA . TYR A 1 196 ? 7.528 1.360 -8.358 1.00 92.75 196 TYR A CA 1
ATOM 1543 C C . TYR A 1 196 ? 7.691 0.663 -9.718 1.00 92.75 196 TYR A C 1
ATOM 1545 O O . TYR A 1 196 ? 8.250 1.247 -10.649 1.00 92.75 196 TYR A O 1
ATOM 1553 N N . LEU A 1 197 ? 7.134 -0.544 -9.867 1.00 93.19 197 LEU A N 1
ATOM 1554 C CA . LEU A 1 197 ? 7.112 -1.282 -11.129 1.00 93.19 197 LEU A CA 1
ATOM 1555 C C . LEU A 1 197 ? 6.297 -0.558 -12.215 1.00 93.19 197 LEU A C 1
ATOM 1557 O O . LEU A 1 197 ? 6.767 -0.471 -13.346 1.00 93.19 197 LEU A O 1
ATOM 1561 N N . GLU A 1 198 ? 5.132 0.015 -11.886 1.00 94.12 198 GLU A N 1
ATOM 1562 C CA . GLU A 1 198 ? 4.360 0.863 -12.814 1.00 94.12 198 GLU A CA 1
ATOM 1563 C C . GLU A 1 198 ? 5.233 1.994 -13.373 1.00 94.12 198 GLU A C 1
ATOM 1565 O O . GLU A 1 198 ? 5.319 2.193 -14.586 1.00 94.12 198 GLU A O 1
ATOM 1570 N N . GLY A 1 199 ? 5.922 2.711 -12.479 1.00 94.31 199 GLY A N 1
ATOM 1571 C CA . GLY A 1 199 ? 6.850 3.774 -12.849 1.00 94.31 199 GLY A CA 1
ATOM 1572 C C . GLY A 1 199 ? 7.964 3.286 -13.766 1.00 94.31 199 GLY A C 1
ATOM 1573 O O . GLY A 1 199 ? 8.287 3.931 -14.759 1.00 94.31 199 GLY A O 1
ATOM 1574 N N . MET A 1 200 ? 8.512 2.111 -13.477 1.00 94.38 200 MET A N 1
ATOM 1575 C CA . MET A 1 200 ? 9.562 1.496 -14.278 1.00 94.38 200 MET A CA 1
ATOM 1576 C C . MET A 1 200 ? 9.112 1.139 -15.687 1.00 94.38 200 MET A C 1
ATOM 1578 O O . MET A 1 200 ? 9.818 1.440 -16.643 1.00 94.38 200 MET A O 1
ATOM 1582 N N . VAL A 1 201 ? 7.937 0.530 -15.836 1.00 96.06 201 VAL A N 1
ATOM 1583 C CA . VAL A 1 201 ? 7.385 0.206 -17.157 1.00 96.06 201 VAL A CA 1
ATOM 1584 C C . VAL A 1 201 ? 7.162 1.489 -17.958 1.00 96.06 201 VAL A C 1
ATOM 1586 O O . VAL A 1 201 ? 7.575 1.567 -19.114 1.00 96.06 201 VAL A O 1
ATOM 1589 N N . LEU A 1 202 ? 6.601 2.532 -17.338 1.00 96.31 202 LEU A N 1
ATOM 1590 C CA . LEU A 1 202 ? 6.421 3.835 -17.986 1.00 96.31 202 LEU A CA 1
ATOM 1591 C C . LEU A 1 202 ? 7.756 4.474 -18.390 1.00 96.31 202 LEU A C 1
ATOM 1593 O O . LEU A 1 202 ? 7.894 4.961 -19.514 1.00 96.31 202 LEU A O 1
ATOM 1597 N N . GLY A 1 203 ? 8.756 4.442 -17.507 1.00 94.31 203 GLY A N 1
ATOM 1598 C CA . GLY A 1 203 ? 10.099 4.943 -17.796 1.00 94.31 203 GLY A CA 1
ATOM 1599 C C . GLY A 1 203 ? 10.763 4.187 -18.943 1.00 94.31 203 GLY A C 1
ATOM 1600 O O . GLY A 1 203 ? 11.308 4.802 -19.854 1.00 94.31 203 GLY A O 1
ATOM 1601 N N . PHE A 1 204 ? 10.648 2.859 -18.956 1.00 95.88 204 PHE A N 1
ATOM 1602 C CA . PHE A 1 204 ? 11.163 2.004 -20.021 1.00 95.88 204 PHE A CA 1
ATOM 1603 C C . PHE A 1 204 ? 10.533 2.324 -21.379 1.00 95.88 204 PHE A C 1
ATOM 1605 O O . PHE A 1 204 ? 11.253 2.500 -22.365 1.00 95.88 204 PHE A O 1
ATOM 1612 N N . LEU A 1 205 ? 9.205 2.457 -21.432 1.00 96.75 205 LEU A N 1
ATOM 1613 C CA . LEU A 1 205 ? 8.494 2.843 -22.652 1.00 96.75 205 LEU A CA 1
ATOM 1614 C C . LEU A 1 205 ? 8.909 4.240 -23.122 1.00 96.75 205 LEU A C 1
ATOM 1616 O O . LEU A 1 205 ? 9.145 4.437 -24.311 1.00 96.75 205 LEU A O 1
ATOM 1620 N N . THR A 1 206 ? 9.063 5.186 -22.194 1.00 95.88 206 THR A N 1
ATOM 1621 C CA . THR A 1 206 ? 9.489 6.559 -22.502 1.00 95.88 206 THR A CA 1
ATOM 1622 C C . THR A 1 206 ? 10.897 6.582 -23.093 1.00 95.88 206 THR A C 1
ATOM 1624 O O . THR A 1 206 ? 11.109 7.175 -24.147 1.00 95.88 206 THR A O 1
ATOM 1627 N N . VAL A 1 207 ? 11.856 5.894 -22.467 1.00 93.56 207 VAL A N 1
ATOM 1628 C CA . VAL A 1 207 ? 13.242 5.797 -22.956 1.00 93.56 207 VAL A CA 1
ATOM 1629 C C . VAL A 1 207 ? 13.293 5.117 -24.322 1.00 93.56 207 VAL A C 1
ATOM 1631 O O . VAL A 1 207 ? 13.981 5.600 -25.218 1.00 93.56 207 VAL A O 1
ATOM 1634 N N . SER A 1 208 ? 12.528 4.041 -24.507 1.00 94.25 208 SER A N 1
ATOM 1635 C CA . SER A 1 208 ? 12.449 3.323 -25.783 1.00 94.25 208 SER A CA 1
ATOM 1636 C C . SER A 1 208 ? 11.874 4.203 -26.894 1.00 94.25 208 SER A C 1
ATOM 1638 O O . SER A 1 208 ? 12.431 4.256 -27.989 1.00 94.25 208 SER A O 1
ATOM 1640 N N . ALA A 1 209 ? 10.801 4.947 -26.607 1.00 95.31 209 ALA A N 1
ATOM 1641 C CA . ALA A 1 209 ? 10.186 5.871 -27.555 1.00 95.31 209 ALA A CA 1
ATOM 1642 C C . ALA A 1 209 ? 11.128 7.027 -27.917 1.00 95.31 209 ALA A C 1
ATOM 1644 O O . ALA A 1 209 ? 11.328 7.310 -29.096 1.00 95.31 209 ALA A O 1
ATOM 1645 N N . VAL A 1 210 ? 11.756 7.661 -26.922 1.00 94.44 210 VAL A N 1
ATOM 1646 C CA . VAL A 1 210 ? 12.718 8.753 -27.140 1.00 94.44 210 VAL A CA 1
ATOM 1647 C C . VAL A 1 210 ? 13.924 8.263 -27.938 1.00 94.44 210 VAL A C 1
ATOM 1649 O O . VAL A 1 210 ? 14.310 8.911 -28.907 1.00 94.44 210 VAL A O 1
ATOM 1652 N N . SER A 1 211 ? 14.484 7.101 -27.592 1.00 92.44 211 SER A N 1
ATOM 1653 C CA . SER A 1 211 ? 15.586 6.505 -28.350 1.00 92.44 211 SER A CA 1
ATOM 1654 C C . SER A 1 211 ? 15.182 6.221 -29.795 1.00 92.44 211 SER A C 1
ATOM 1656 O O . SER A 1 211 ? 15.947 6.532 -30.703 1.00 92.44 211 SER A O 1
ATOM 1658 N N . GLY A 1 212 ? 13.986 5.671 -30.023 1.00 91.62 212 GLY A N 1
ATOM 1659 C CA . GLY A 1 212 ? 13.466 5.425 -31.367 1.00 91.62 212 GLY A CA 1
ATOM 1660 C C . GLY A 1 212 ? 13.309 6.712 -32.179 1.00 91.62 212 GLY A C 1
ATOM 1661 O O . GLY A 1 212 ? 13.723 6.756 -33.334 1.00 91.62 212 GLY A O 1
ATOM 1662 N N . LEU A 1 213 ? 12.782 7.778 -31.569 1.00 93.06 213 LEU A N 1
ATOM 1663 C CA . LEU A 1 213 ? 12.615 9.085 -32.212 1.00 93.06 213 LEU A CA 1
ATOM 1664 C C . LEU A 1 213 ? 13.955 9.742 -32.566 1.00 93.06 213 LEU A C 1
ATOM 1666 O O . LEU A 1 213 ? 14.105 10.241 -33.679 1.00 93.06 213 LEU A O 1
ATOM 1670 N N . ILE A 1 214 ? 14.929 9.725 -31.650 1.00 90.12 214 ILE A N 1
ATOM 1671 C CA . ILE A 1 214 ? 16.274 10.278 -31.889 1.00 90.12 214 ILE A CA 1
ATOM 1672 C C . ILE A 1 214 ? 16.940 9.547 -33.055 1.00 90.12 214 ILE A C 1
ATOM 1674 O O . ILE A 1 214 ? 17.455 10.177 -33.978 1.00 90.12 214 ILE A O 1
ATOM 1678 N N . THR A 1 215 ? 16.886 8.217 -33.038 1.00 89.06 215 THR A N 1
ATOM 1679 C CA . THR A 1 215 ? 17.438 7.379 -34.097 1.00 89.06 215 THR A CA 1
ATOM 1680 C C . THR A 1 215 ? 16.752 7.638 -35.441 1.00 89.06 215 THR A C 1
ATOM 1682 O O . THR A 1 215 ? 17.435 7.854 -36.440 1.00 89.06 215 THR A O 1
ATOM 1685 N N . ALA A 1 216 ? 15.417 7.681 -35.475 1.00 87.62 216 ALA A N 1
ATOM 1686 C CA . ALA A 1 216 ? 14.656 7.950 -36.695 1.00 87.62 216 ALA A CA 1
ATOM 1687 C C . ALA A 1 216 ? 14.966 9.339 -37.277 1.00 87.62 216 ALA A C 1
ATOM 1689 O O . ALA A 1 216 ? 15.143 9.478 -38.486 1.00 87.62 216 ALA A O 1
ATOM 1690 N N . ALA A 1 217 ? 15.092 10.362 -36.424 1.00 89.00 217 ALA A N 1
ATOM 1691 C CA . ALA A 1 217 ? 15.504 11.697 -36.845 1.00 89.00 217 ALA A CA 1
ATOM 1692 C C . ALA A 1 217 ? 16.938 11.705 -37.404 1.00 89.00 217 ALA A C 1
ATOM 1694 O O . ALA A 1 217 ? 17.191 12.348 -38.420 1.00 89.00 217 ALA A O 1
ATOM 1695 N N . GLY A 1 218 ? 17.865 10.963 -36.789 1.00 87.81 218 GLY A N 1
ATOM 1696 C CA . GLY A 1 218 ? 19.241 10.823 -37.275 1.00 87.81 218 GLY A CA 1
ATOM 1697 C C . GLY A 1 218 ? 19.330 10.194 -38.669 1.00 87.81 218 GLY A C 1
ATOM 1698 O O . GLY A 1 218 ? 20.083 10.690 -39.510 1.00 87.81 218 GLY A O 1
ATOM 1699 N N . VAL A 1 219 ? 18.518 9.16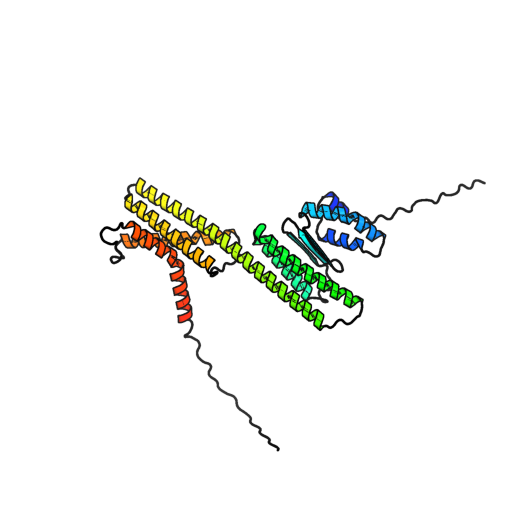4 -38.934 1.00 88.12 219 VAL A N 1
ATOM 1700 C CA . VAL A 1 219 ? 18.392 8.547 -40.267 1.00 88.12 219 VAL A CA 1
ATOM 1701 C C . VAL A 1 219 ? 17.784 9.531 -41.266 1.00 88.12 219 VAL A C 1
ATOM 1703 O O . VAL A 1 219 ? 18.334 9.730 -42.347 1.00 88.12 219 VAL A O 1
ATOM 1706 N N . LEU A 1 220 ? 16.689 10.208 -40.897 1.00 88.25 220 LEU A N 1
ATOM 1707 C CA . LEU A 1 220 ? 16.013 11.180 -41.765 1.00 88.25 220 LEU A CA 1
ATOM 1708 C C . LEU A 1 220 ? 16.929 12.352 -42.157 1.00 88.25 220 LEU A C 1
ATOM 1710 O O . LEU A 1 220 ? 16.847 12.860 -43.273 1.00 88.25 220 LEU A O 1
ATOM 1714 N N . LEU A 1 221 ? 17.814 12.766 -41.248 1.00 90.00 221 LEU A N 1
ATOM 1715 C CA . LEU A 1 221 ? 18.801 13.824 -41.467 1.00 90.00 221 LEU A CA 1
ATOM 1716 C C . LEU A 1 221 ? 20.097 13.328 -42.127 1.00 90.00 221 LEU A C 1
ATOM 1718 O O . LEU A 1 221 ? 21.039 14.111 -42.258 1.00 90.00 221 LEU A O 1
ATOM 1722 N N . SER A 1 222 ? 20.175 12.058 -42.545 1.00 85.44 222 SER A N 1
ATOM 1723 C CA . SER A 1 222 ? 21.365 11.426 -43.145 1.00 85.44 222 SER A CA 1
ATOM 1724 C C . SER A 1 222 ? 22.639 11.508 -42.285 1.00 85.44 222 SER A C 1
ATOM 1726 O O . SER A 1 222 ? 23.751 11.465 -42.801 1.00 85.44 222 SER A O 1
ATOM 1728 N N . GLN A 1 223 ? 22.485 11.640 -40.964 1.00 80.94 223 GLN A N 1
ATOM 1729 C CA . GLN A 1 223 ? 23.602 11.691 -40.010 1.00 80.94 223 GLN A CA 1
ATOM 1730 C C . GLN A 1 223 ? 24.035 10.292 -39.551 1.00 80.94 223 GLN A C 1
ATOM 1732 O O . GLN A 1 223 ? 25.136 10.125 -39.032 1.00 80.94 223 GLN A O 1
ATOM 1737 N N . ILE A 1 224 ? 23.151 9.298 -39.687 1.00 79.69 224 ILE A N 1
ATOM 1738 C CA . ILE A 1 224 ? 23.351 7.930 -39.202 1.00 79.69 224 ILE A CA 1
ATOM 1739 C C . ILE A 1 224 ? 22.862 6.949 -40.272 1.00 79.69 224 ILE A C 1
ATOM 1741 O O . ILE A 1 224 ? 21.758 7.106 -40.791 1.00 79.69 224 ILE A O 1
ATOM 1745 N N . ASP A 1 225 ? 23.660 5.918 -40.557 1.00 84.12 225 ASP A N 1
ATOM 1746 C CA . ASP A 1 225 ? 23.250 4.798 -41.411 1.00 84.12 225 ASP A CA 1
ATOM 1747 C C . ASP A 1 225 ? 22.130 3.974 -40.756 1.00 84.12 225 ASP A C 1
ATOM 1749 O O . ASP A 1 225 ? 22.159 3.720 -39.551 1.00 84.12 225 ASP A O 1
ATOM 1753 N N . ASP A 1 226 ? 21.183 3.474 -41.552 1.00 77.81 226 ASP A N 1
ATOM 1754 C CA . ASP A 1 226 ? 19.992 2.743 -41.077 1.00 77.81 226 ASP A CA 1
ATOM 1755 C C . ASP A 1 226 ? 20.334 1.501 -40.215 1.00 77.81 226 ASP A C 1
ATOM 1757 O O . ASP A 1 226 ? 19.739 1.238 -39.162 1.00 77.81 226 ASP A O 1
ATOM 1761 N N . THR A 1 227 ? 21.394 0.774 -40.582 1.00 76.75 227 THR A N 1
ATOM 1762 C CA . THR A 1 227 ? 21.905 -0.379 -39.816 1.00 76.75 227 THR A CA 1
ATOM 1763 C C . THR A 1 227 ? 22.495 0.031 -38.459 1.00 76.75 227 THR A C 1
ATOM 1765 O O . THR A 1 227 ? 22.300 -0.644 -37.446 1.00 76.75 227 THR A O 1
ATOM 1768 N N . SER A 1 228 ? 23.199 1.163 -38.403 1.00 82.31 228 SER A N 1
ATOM 1769 C CA . SER A 1 228 ? 23.786 1.693 -37.162 1.00 82.31 228 SER A CA 1
ATOM 1770 C C . SER A 1 228 ? 22.713 2.273 -36.242 1.00 82.31 228 SER A C 1
ATOM 1772 O O . SER A 1 228 ? 22.777 2.118 -35.022 1.00 82.31 228 SER A O 1
ATOM 1774 N N . ALA A 1 229 ? 21.699 2.893 -36.837 1.00 85.88 229 ALA A N 1
ATOM 1775 C CA . ALA A 1 229 ? 20.530 3.442 -36.177 1.00 85.88 229 ALA A CA 1
ATOM 1776 C C . ALA A 1 229 ? 19.715 2.358 -35.451 1.00 85.88 229 ALA A C 1
ATOM 1778 O O . ALA A 1 229 ? 19.501 2.440 -34.237 1.00 85.88 229 ALA A O 1
ATOM 1779 N N . SER A 1 230 ? 19.313 1.311 -36.172 1.00 87.69 230 SER A N 1
ATOM 1780 C CA . SER A 1 230 ? 18.592 0.164 -35.602 1.00 87.69 230 SER A CA 1
ATOM 1781 C C . SER A 1 230 ? 19.395 -0.545 -34.504 1.00 87.69 230 SER A C 1
ATOM 1783 O O . SER A 1 230 ? 18.845 -0.853 -33.444 1.00 87.69 230 SER A O 1
ATOM 1785 N N . THR A 1 231 ? 20.710 -0.704 -34.691 1.00 92.06 231 THR A N 1
ATOM 1786 C CA . THR A 1 231 ? 21.602 -1.283 -33.673 1.00 92.06 231 THR A CA 1
ATOM 1787 C C . THR A 1 231 ? 21.666 -0.418 -32.411 1.00 92.06 231 THR A C 1
ATOM 1789 O O . THR A 1 231 ? 21.558 -0.942 -31.300 1.00 92.06 231 THR A O 1
ATOM 1792 N N . LEU A 1 232 ? 21.793 0.905 -32.549 1.00 92.00 232 LEU A N 1
ATOM 1793 C CA . LEU A 1 232 ? 21.806 1.843 -31.424 1.00 92.00 232 LEU A CA 1
ATOM 1794 C C . LEU A 1 232 ? 20.499 1.781 -30.624 1.00 92.00 232 LEU A C 1
ATOM 1796 O O . LEU A 1 232 ? 20.529 1.593 -29.406 1.00 92.00 232 LEU A O 1
ATOM 1800 N N . ALA A 1 233 ? 19.358 1.897 -31.310 1.00 93.25 233 ALA A N 1
ATOM 1801 C CA . ALA A 1 233 ? 18.044 1.848 -30.673 1.00 93.25 233 ALA A CA 1
ATOM 1802 C C . ALA A 1 233 ? 17.813 0.505 -29.965 1.00 93.25 233 ALA A C 1
ATOM 1804 O O . ALA A 1 233 ? 17.385 0.479 -28.811 1.00 93.25 233 ALA A O 1
ATOM 1805 N N . GLY A 1 234 ? 18.172 -0.606 -30.617 1.00 93.88 234 GLY A N 1
ATOM 1806 C CA . GLY A 1 234 ? 18.114 -1.936 -30.018 1.00 93.88 234 GLY A CA 1
ATOM 1807 C C . GLY A 1 234 ? 18.994 -2.056 -28.772 1.00 93.88 234 GLY A C 1
ATOM 1808 O O . GLY A 1 234 ? 18.569 -2.623 -27.767 1.00 93.88 234 GLY A O 1
ATOM 1809 N N . THR A 1 235 ? 20.198 -1.483 -28.792 1.00 95.44 235 THR A N 1
ATOM 1810 C CA . THR A 1 235 ? 21.138 -1.530 -27.659 1.00 95.44 235 THR A CA 1
ATOM 1811 C C . THR A 1 235 ? 20.596 -0.788 -26.441 1.00 95.44 235 THR A C 1
ATOM 1813 O O . THR A 1 235 ? 20.603 -1.330 -25.335 1.00 95.44 235 THR A O 1
ATOM 1816 N N . VAL A 1 236 ? 20.072 0.425 -26.644 1.00 95.12 236 VAL A N 1
ATOM 1817 C CA . VAL A 1 236 ? 19.449 1.231 -25.582 1.00 95.12 236 VAL A CA 1
ATOM 1818 C C . VAL A 1 236 ? 18.205 0.536 -25.031 1.00 95.12 236 VAL A C 1
ATOM 1820 O O . VAL A 1 236 ? 18.051 0.439 -23.812 1.00 95.12 236 VAL A O 1
ATOM 1823 N N . PHE A 1 237 ? 17.358 -0.011 -25.908 1.00 96.19 237 PHE A N 1
ATOM 1824 C CA . PHE A 1 237 ? 16.199 -0.815 -25.516 1.00 96.19 237 PHE A CA 1
ATOM 1825 C C . PHE A 1 237 ? 16.616 -2.015 -24.658 1.00 96.19 237 PHE A C 1
ATOM 1827 O O . PHE A 1 237 ? 16.063 -2.234 -23.581 1.00 96.19 237 PHE A O 1
ATOM 1834 N N . SER A 1 238 ? 17.638 -2.755 -25.089 1.00 96.62 238 SER A N 1
ATOM 1835 C CA . SER A 1 238 ? 18.158 -3.911 -24.360 1.00 96.62 238 SER A CA 1
ATOM 1836 C C . SER A 1 238 ? 18.704 -3.527 -22.981 1.00 96.62 238 SER A C 1
ATOM 1838 O O . SER A 1 238 ? 18.455 -4.226 -22.001 1.00 96.62 238 SER A O 1
ATOM 1840 N N . GLY A 1 239 ? 19.361 -2.367 -22.861 1.00 95.00 239 GLY A N 1
ATOM 1841 C CA . GLY A 1 239 ? 19.776 -1.803 -21.572 1.00 95.00 239 GLY A CA 1
ATOM 1842 C C . GLY A 1 239 ? 18.616 -1.430 -20.655 1.00 95.00 239 GLY A C 1
ATOM 1843 O O . GLY A 1 239 ? 18.624 -1.775 -19.473 1.00 95.00 239 GLY A O 1
ATOM 1844 N N . GLY A 1 240 ? 17.571 -0.799 -21.188 1.00 94.94 240 GLY A N 1
ATOM 1845 C CA . GLY A 1 240 ? 16.338 -0.570 -20.434 1.00 94.94 240 GLY A CA 1
ATOM 1846 C C . GLY A 1 240 ? 15.699 -1.881 -19.953 1.00 94.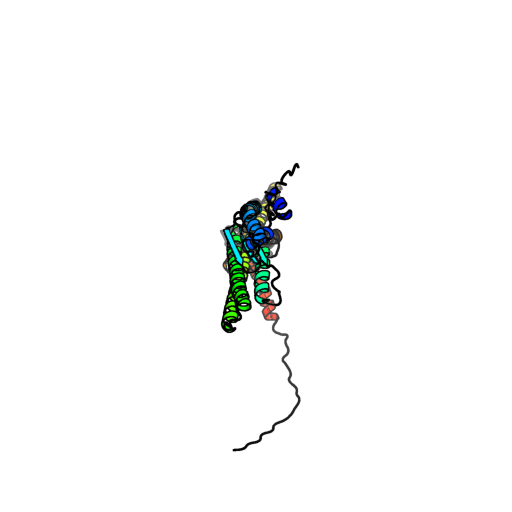94 240 GLY A C 1
ATOM 1847 O O . GLY A 1 240 ? 15.268 -1.979 -18.803 1.00 94.94 240 GLY A O 1
ATOM 1848 N N . LEU A 1 241 ? 15.698 -2.912 -20.805 1.00 96.06 241 LEU A N 1
ATOM 1849 C CA . LEU A 1 241 ? 15.147 -4.231 -20.497 1.00 96.06 241 LEU A CA 1
ATOM 1850 C C . LEU A 1 241 ? 15.966 -4.961 -19.420 1.00 96.06 241 LEU A C 1
ATOM 1852 O O . LEU A 1 241 ? 15.390 -5.552 -18.508 1.00 96.06 241 LEU A O 1
ATOM 1856 N N . GLY A 1 242 ? 17.297 -4.872 -19.473 1.00 94.31 242 GLY A N 1
ATOM 1857 C CA . GLY A 1 242 ? 18.188 -5.402 -18.438 1.00 94.31 242 GLY A CA 1
ATOM 1858 C C . GLY A 1 242 ? 17.925 -4.783 -17.065 1.00 94.31 242 GLY A C 1
ATOM 1859 O O . GLY A 1 242 ? 17.851 -5.503 -16.066 1.00 94.31 242 GLY A O 1
ATOM 1860 N N . ALA A 1 243 ? 17.691 -3.467 -17.012 1.00 93.44 243 ALA A N 1
ATOM 1861 C CA . ALA A 1 243 ? 17.323 -2.775 -15.776 1.00 93.44 243 ALA A CA 1
ATOM 1862 C C . ALA A 1 243 ? 15.960 -3.245 -15.226 1.00 93.44 243 ALA A C 1
ATOM 1864 O O . ALA A 1 243 ? 15.823 -3.471 -14.021 1.00 93.44 243 ALA A O 1
ATOM 1865 N N . LEU A 1 244 ? 14.969 -3.459 -16.102 1.00 93.62 244 LEU A N 1
ATOM 1866 C CA . LEU A 1 244 ? 13.654 -3.984 -15.720 1.00 93.62 244 LEU A CA 1
ATOM 1867 C C . LEU A 1 244 ? 13.755 -5.407 -15.141 1.00 93.62 244 LEU A C 1
ATOM 1869 O O . LEU A 1 244 ? 13.232 -5.673 -14.058 1.00 93.62 244 LEU A O 1
ATOM 1873 N N . VAL A 1 245 ? 14.473 -6.311 -15.818 1.00 93.62 245 VAL A N 1
ATOM 1874 C CA . VAL A 1 245 ? 14.693 -7.692 -15.347 1.00 93.62 245 VAL A CA 1
ATOM 1875 C C . VAL A 1 245 ? 15.445 -7.711 -14.012 1.00 93.62 245 VAL A C 1
ATOM 1877 O O . VAL A 1 245 ? 15.096 -8.489 -13.121 1.00 93.62 245 VAL A O 1
ATOM 1880 N N . SER A 1 246 ? 16.428 -6.823 -13.834 1.00 90.50 246 SER A N 1
ATOM 1881 C CA . SER A 1 246 ? 17.165 -6.668 -12.572 1.00 90.50 246 SER A CA 1
ATOM 1882 C C . SER A 1 246 ? 16.231 -6.363 -11.397 1.00 90.50 246 SER A C 1
ATOM 1884 O O . SER A 1 246 ? 16.345 -6.958 -10.323 1.00 90.50 246 SER A O 1
ATOM 1886 N N . VAL A 1 247 ? 15.242 -5.492 -11.600 1.00 88.69 247 VAL A N 1
ATOM 1887 C CA . VAL A 1 247 ? 14.272 -5.124 -10.559 1.00 88.69 247 VAL A CA 1
ATOM 1888 C C . VAL A 1 247 ? 13.255 -6.225 -10.310 1.00 88.69 247 VAL A C 1
ATOM 1890 O O . VAL A 1 247 ? 12.983 -6.528 -9.149 1.00 88.69 247 VAL A O 1
ATOM 1893 N N . LEU A 1 248 ? 12.732 -6.855 -11.364 1.00 90.00 248 LEU A N 1
ATOM 1894 C CA . LEU A 1 248 ? 11.814 -7.986 -11.218 1.00 90.00 248 LEU A CA 1
ATOM 1895 C C . LEU A 1 248 ? 12.458 -9.109 -10.397 1.00 90.00 248 LEU A C 1
ATOM 1897 O O . LEU A 1 248 ? 11.847 -9.600 -9.453 1.00 90.00 248 LEU A O 1
ATOM 1901 N N . SER A 1 249 ? 13.729 -9.429 -10.665 1.00 88.25 249 SER A N 1
ATOM 1902 C CA . SER A 1 249 ? 14.488 -10.400 -9.868 1.00 88.25 249 SER A CA 1
ATOM 1903 C C . SER A 1 249 ? 14.574 -10.010 -8.384 1.00 88.25 249 SER A C 1
ATOM 1905 O O . SER A 1 249 ? 14.418 -10.867 -7.513 1.00 88.25 249 SER A O 1
ATOM 1907 N N . ARG A 1 250 ? 14.759 -8.721 -8.064 1.00 83.81 250 ARG A N 1
ATOM 1908 C CA . ARG A 1 250 ? 14.785 -8.236 -6.670 1.00 83.81 250 ARG A CA 1
ATOM 1909 C C . ARG A 1 250 ? 13.423 -8.315 -5.991 1.00 83.81 250 ARG A C 1
ATOM 1911 O O . ARG A 1 250 ? 13.356 -8.653 -4.812 1.00 83.81 250 ARG A O 1
ATOM 1918 N N . MET A 1 251 ? 12.353 -8.004 -6.717 1.00 85.19 251 MET A N 1
ATOM 1919 C CA . MET A 1 251 ? 10.987 -8.132 -6.209 1.00 85.19 251 MET A CA 1
ATOM 1920 C C . MET A 1 251 ? 10.665 -9.592 -5.884 1.00 85.19 251 MET A C 1
ATOM 1922 O O . MET A 1 251 ? 10.162 -9.873 -4.798 1.00 85.19 251 MET A O 1
ATOM 1926 N N . THR A 1 252 ? 11.035 -10.527 -6.765 1.00 86.69 252 THR A N 1
ATOM 1927 C CA . THR A 1 252 ? 10.860 -11.969 -6.533 1.00 86.69 252 THR A CA 1
ATOM 1928 C C . THR A 1 252 ? 11.651 -12.460 -5.319 1.00 86.69 252 THR A C 1
ATOM 1930 O O . THR A 1 252 ? 11.117 -13.224 -4.517 1.00 86.69 252 THR A O 1
ATOM 1933 N N . ASN A 1 253 ? 12.880 -11.973 -5.129 1.00 85.12 253 ASN A N 1
ATOM 1934 C CA . ASN A 1 253 ? 13.727 -12.360 -3.997 1.00 85.12 253 ASN A CA 1
ATOM 1935 C C . ASN A 1 253 ? 13.400 -11.624 -2.685 1.00 85.12 253 ASN A C 1
ATOM 1937 O O . ASN A 1 253 ? 14.034 -11.895 -1.673 1.00 85.12 253 ASN A O 1
ATOM 1941 N N . ARG A 1 254 ? 12.415 -10.710 -2.679 1.00 79.81 254 ARG A N 1
ATOM 1942 C CA . ARG A 1 254 ? 12.063 -9.843 -1.533 1.00 79.81 254 ARG A CA 1
ATOM 1943 C C . ARG A 1 254 ? 13.206 -8.930 -1.049 1.00 79.81 254 ARG A C 1
ATOM 1945 O O . ARG A 1 254 ? 13.123 -8.374 0.039 1.00 79.81 254 ARG A O 1
ATOM 1952 N N . ASP A 1 255 ? 14.208 -8.691 -1.896 1.00 78.44 255 ASP A N 1
ATOM 1953 C CA . ASP A 1 255 ? 15.364 -7.814 -1.629 1.00 78.44 255 ASP A CA 1
ATOM 1954 C C . ASP A 1 255 ? 15.060 -6.324 -1.897 1.00 78.44 255 ASP A C 1
ATOM 1956 O O . ASP A 1 255 ? 15.915 -5.446 -1.732 1.00 78.44 255 ASP A O 1
ATOM 1960 N N . LEU A 1 256 ? 13.866 -6.012 -2.412 1.00 79.00 256 LEU A N 1
ATOM 1961 C CA . LEU A 1 256 ? 13.445 -4.643 -2.691 1.00 79.00 256 LEU A CA 1
ATOM 1962 C C . LEU A 1 256 ? 12.638 -4.100 -1.512 1.00 79.00 256 LEU A C 1
ATOM 1964 O O . LEU A 1 256 ? 11.419 -4.274 -1.470 1.00 79.00 256 LEU A O 1
ATOM 1968 N N . VAL A 1 257 ? 13.326 -3.431 -0.586 1.00 82.38 257 VAL A N 1
ATOM 1969 C CA . VAL A 1 257 ? 12.713 -2.612 0.469 1.00 82.38 257 VAL A CA 1
ATOM 1970 C C . VAL A 1 257 ? 12.534 -1.193 -0.066 1.00 82.38 257 VAL A C 1
ATOM 1972 O O . VAL A 1 257 ? 13.455 -0.621 -0.647 1.00 82.38 257 VAL A O 1
ATOM 1975 N N . LEU A 1 258 ? 11.331 -0.651 0.082 1.00 84.56 258 LEU A N 1
ATOM 1976 C CA . LEU A 1 258 ? 10.950 0.679 -0.377 1.00 84.56 258 LEU A CA 1
ATOM 1977 C C . LEU A 1 258 ? 10.323 1.392 0.806 1.00 84.56 258 LEU A C 1
ATOM 1979 O O . LEU A 1 258 ? 9.690 0.761 1.647 1.00 84.56 258 LEU A O 1
ATOM 1983 N N . ASP A 1 259 ? 10.477 2.705 0.854 1.00 85.38 259 ASP A N 1
ATOM 1984 C CA . ASP A 1 259 ? 9.707 3.485 1.804 1.00 85.38 259 ASP A CA 1
ATOM 1985 C C . ASP A 1 259 ? 8.258 3.557 1.307 1.00 85.38 259 ASP A C 1
ATOM 1987 O O . ASP A 1 259 ? 7.945 4.298 0.376 1.00 85.38 259 ASP A O 1
ATOM 1991 N N . ALA A 1 260 ? 7.378 2.739 1.888 1.00 81.00 260 ALA A N 1
ATOM 1992 C CA . ALA A 1 260 ? 5.965 2.702 1.516 1.00 81.00 260 ALA A CA 1
ATOM 1993 C C . ALA A 1 260 ? 5.226 4.011 1.847 1.00 81.00 260 ALA A C 1
ATOM 1995 O O . ALA A 1 260 ? 4.184 4.289 1.250 1.00 81.00 260 ALA A O 1
ATOM 1996 N N . ARG A 1 261 ? 5.801 4.841 2.729 1.00 83.19 261 ARG A N 1
ATOM 1997 C CA . ARG A 1 261 ? 5.300 6.184 3.041 1.00 83.19 261 ARG A CA 1
ATOM 1998 C C . ARG A 1 261 ? 5.720 7.216 2.003 1.00 83.19 261 ARG A C 1
ATOM 2000 O O . ARG A 1 261 ? 5.147 8.304 1.961 1.00 83.19 261 ARG A O 1
ATOM 2007 N N . ALA A 1 262 ? 6.681 6.897 1.133 1.00 80.31 262 ALA A N 1
ATOM 2008 C CA . ALA A 1 262 ? 6.980 7.753 -0.001 1.00 80.31 262 ALA A CA 1
ATOM 2009 C C . ALA A 1 262 ? 5.725 7.862 -0.876 1.00 80.31 262 ALA A C 1
ATOM 2011 O O . ALA A 1 262 ? 5.167 6.862 -1.332 1.00 80.31 262 ALA A O 1
ATOM 2012 N N . GLY A 1 263 ? 5.269 9.097 -1.109 1.00 82.25 263 GLY A N 1
ATOM 2013 C CA . GLY A 1 263 ? 4.042 9.354 -1.854 1.00 82.25 263 GLY A CA 1
ATOM 2014 C C . GLY A 1 263 ? 4.003 8.602 -3.190 1.00 82.25 263 GLY A C 1
ATOM 2015 O O . GLY A 1 263 ? 5.022 8.433 -3.864 1.00 82.25 263 GLY A O 1
ATOM 2016 N N . ARG A 1 264 ? 2.804 8.176 -3.605 1.00 84.56 264 ARG A N 1
ATOM 2017 C CA . ARG A 1 264 ? 2.585 7.302 -4.778 1.00 84.56 264 ARG A CA 1
ATOM 2018 C C . ARG A 1 264 ? 3.313 7.787 -6.040 1.00 84.56 264 ARG A C 1
ATOM 2020 O O . ARG A 1 264 ? 3.866 6.982 -6.786 1.00 84.56 264 ARG A O 1
ATOM 2027 N N . GLN A 1 265 ? 3.336 9.103 -6.261 1.00 87.19 265 GLN A N 1
ATOM 2028 C CA . GLN A 1 265 ? 4.011 9.717 -7.404 1.00 87.19 265 GLN A CA 1
ATOM 2029 C C . GLN A 1 265 ? 5.537 9.627 -7.306 1.00 87.19 265 GLN A C 1
ATOM 2031 O O . GLN A 1 265 ? 6.193 9.360 -8.310 1.00 87.19 265 GLN A O 1
ATOM 2036 N N . MET A 1 266 ? 6.102 9.797 -6.109 1.00 89.62 266 MET A N 1
ATOM 2037 C CA . MET A 1 266 ? 7.543 9.695 -5.887 1.00 89.62 266 MET A CA 1
ATOM 2038 C C . MET A 1 266 ? 8.047 8.287 -6.213 1.00 89.62 266 MET A C 1
ATOM 2040 O O . MET A 1 266 ? 9.027 8.146 -6.938 1.00 89.62 266 MET A O 1
ATOM 2044 N N . LEU A 1 267 ? 7.339 7.244 -5.762 1.00 90.56 267 LEU A N 1
ATOM 2045 C CA . LEU A 1 267 ? 7.696 5.852 -6.066 1.00 90.56 267 LEU A CA 1
ATOM 2046 C C . LEU A 1 267 ? 7.692 5.566 -7.573 1.00 90.56 267 LEU A C 1
ATOM 2048 O O . LEU A 1 267 ? 8.605 4.913 -8.079 1.00 90.56 267 LEU A O 1
ATOM 2052 N N . ARG A 1 268 ? 6.704 6.094 -8.306 1.00 91.56 268 ARG A N 1
ATOM 2053 C CA . ARG A 1 268 ? 6.645 5.961 -9.769 1.00 91.56 268 ARG A CA 1
ATOM 2054 C C . ARG A 1 268 ? 7.800 6.679 -10.455 1.00 91.56 268 ARG A C 1
ATOM 2056 O O . ARG A 1 268 ? 8.447 6.105 -11.324 1.00 91.56 268 ARG A O 1
ATOM 2063 N N . VAL A 1 269 ? 8.074 7.919 -10.058 1.00 91.06 269 VAL A N 1
ATOM 2064 C CA . VAL A 1 269 ? 9.182 8.706 -10.615 1.00 91.06 269 VAL A CA 1
ATOM 2065 C C . VAL A 1 269 ? 10.513 7.999 -10.358 1.00 91.06 269 VAL A C 1
ATOM 2067 O O . VAL A 1 269 ? 11.296 7.812 -11.287 1.00 91.06 269 VAL A O 1
ATOM 2070 N N . LEU A 1 270 ? 10.736 7.515 -9.134 1.00 90.19 270 LEU A N 1
ATOM 2071 C CA . LEU A 1 270 ? 11.939 6.770 -8.768 1.00 90.19 270 LEU A CA 1
ATOM 2072 C C . LEU A 1 270 ? 12.095 5.480 -9.592 1.00 90.19 270 LEU A C 1
ATOM 2074 O O . LEU A 1 270 ? 13.202 5.150 -10.015 1.00 90.19 270 LEU A O 1
ATOM 2078 N N . GLY A 1 271 ? 10.994 4.770 -9.857 1.00 90.19 271 GLY A N 1
ATOM 2079 C CA . GLY A 1 271 ? 10.979 3.609 -10.750 1.00 90.19 271 GLY A CA 1
ATOM 2080 C C . GLY A 1 271 ? 11.324 3.963 -12.197 1.00 90.19 271 GLY A C 1
ATOM 2081 O O . GLY A 1 271 ? 12.117 3.265 -12.829 1.00 90.19 271 GLY A O 1
ATOM 2082 N N . ALA A 1 272 ? 10.790 5.075 -12.708 1.00 92.62 272 ALA A N 1
ATOM 2083 C CA . ALA A 1 272 ? 10.972 5.510 -14.092 1.00 92.62 272 ALA A CA 1
ATOM 2084 C C . ALA A 1 272 ? 12.419 5.895 -14.437 1.00 92.62 272 ALA A C 1
ATOM 2086 O O . ALA A 1 272 ? 12.851 5.715 -15.576 1.00 92.62 272 ALA A O 1
ATOM 2087 N N . PHE A 1 273 ? 13.191 6.384 -13.464 1.00 91.38 273 PHE A N 1
ATOM 2088 C CA . PHE A 1 273 ? 14.594 6.743 -13.683 1.00 91.38 273 PHE A CA 1
ATOM 2089 C C . PHE A 1 273 ? 15.503 5.535 -13.935 1.00 91.38 273 PHE A C 1
ATOM 2091 O O . PHE A 1 273 ? 16.519 5.670 -14.617 1.00 91.38 273 PHE A O 1
ATOM 2098 N N . ARG A 1 274 ? 15.157 4.341 -13.438 1.00 90.88 274 ARG A N 1
ATOM 2099 C CA . ARG A 1 274 ? 16.032 3.165 -13.574 1.00 90.88 274 ARG A CA 1
ATOM 2100 C C . ARG A 1 274 ? 16.268 2.726 -15.022 1.00 90.88 274 ARG A C 1
ATOM 2102 O O . ARG A 1 274 ? 17.431 2.602 -15.404 1.00 90.88 274 ARG A O 1
ATOM 2109 N N . PRO A 1 275 ? 15.232 2.537 -15.859 1.00 93.12 275 PRO A N 1
ATOM 2110 C CA . PRO A 1 275 ? 15.432 2.232 -17.272 1.00 93.12 275 PRO A CA 1
ATOM 2111 C C . PRO A 1 275 ? 16.215 3.315 -18.016 1.00 93.12 275 PRO A C 1
ATOM 2113 O O . PRO A 1 275 ? 16.980 2.986 -18.917 1.00 93.12 275 PRO A O 1
ATOM 2116 N N . ALA A 1 276 ? 16.076 4.588 -17.626 1.00 91.56 276 ALA A N 1
ATOM 2117 C CA . ALA A 1 276 ? 16.851 5.679 -18.216 1.00 91.56 276 ALA A CA 1
ATOM 2118 C C . ALA A 1 276 ? 18.348 5.542 -17.909 1.00 91.56 276 ALA A C 1
ATOM 2120 O O . ALA A 1 276 ? 19.173 5.697 -18.809 1.00 91.56 276 ALA A O 1
ATOM 2121 N N . ILE A 1 277 ? 18.703 5.178 -16.674 1.00 91.69 277 ILE A N 1
ATOM 2122 C CA . ILE A 1 277 ? 20.089 4.881 -16.286 1.00 91.69 277 ILE A CA 1
ATOM 2123 C C . ILE A 1 277 ? 20.615 3.668 -17.067 1.00 91.69 277 ILE A C 1
ATOM 2125 O O . ILE A 1 277 ? 21.690 3.742 -17.661 1.00 91.69 277 ILE A O 1
ATOM 2129 N N . GLY A 1 278 ? 19.841 2.577 -17.130 1.00 92.62 278 GLY A N 1
ATOM 2130 C CA . GLY A 1 278 ? 20.228 1.367 -17.863 1.00 92.62 278 GLY A CA 1
ATOM 2131 C C . GLY A 1 278 ? 20.434 1.611 -19.361 1.00 92.62 278 GLY A C 1
ATOM 2132 O O . GLY A 1 278 ? 21.448 1.201 -19.926 1.00 92.62 278 GLY A O 1
ATOM 2133 N N . GLY A 1 279 ? 19.520 2.350 -19.993 1.00 93.31 279 GLY A N 1
ATOM 2134 C CA . GLY A 1 279 ? 19.640 2.770 -21.389 1.00 93.31 279 GLY A CA 1
ATOM 2135 C C . GLY A 1 279 ? 20.835 3.698 -21.632 1.00 93.31 279 GLY A C 1
ATOM 2136 O O . GLY A 1 279 ? 21.537 3.539 -22.627 1.00 93.31 279 GLY A O 1
ATOM 2137 N N . SER A 1 280 ? 21.127 4.612 -20.701 1.00 92.69 280 SER A N 1
ATOM 2138 C CA . SER A 1 280 ? 22.281 5.521 -20.793 1.00 92.69 280 SER A CA 1
ATOM 2139 C C . SER A 1 280 ? 23.616 4.779 -20.702 1.00 92.69 280 SER A C 1
ATOM 2141 O O . SER A 1 280 ? 24.538 5.078 -21.461 1.00 92.69 280 SER A O 1
ATOM 2143 N N . PHE A 1 281 ? 23.731 3.776 -19.824 1.00 93.00 281 PHE A N 1
ATOM 2144 C CA . PHE A 1 281 ? 24.927 2.930 -19.766 1.00 93.00 281 PHE A CA 1
ATOM 2145 C C . PHE A 1 281 ? 25.097 2.084 -21.028 1.00 93.00 281 PHE A C 1
ATOM 2147 O O . PHE A 1 281 ? 26.210 1.981 -21.544 1.00 93.00 281 PHE A O 1
ATOM 2154 N N . ALA A 1 282 ? 24.008 1.528 -21.563 1.00 94.19 282 ALA A N 1
ATOM 2155 C CA . ALA A 1 282 ? 24.045 0.810 -22.833 1.00 94.19 282 ALA A CA 1
ATOM 2156 C C . ALA A 1 282 ? 24.474 1.723 -23.997 1.00 94.19 282 ALA A C 1
ATOM 2158 O O . ALA A 1 282 ? 25.315 1.330 -24.805 1.00 94.19 282 ALA A O 1
ATOM 2159 N N . PHE A 1 283 ? 23.973 2.962 -24.041 1.00 93.88 283 PHE A N 1
ATOM 2160 C CA . PHE A 1 283 ? 24.404 3.982 -24.999 1.00 93.88 283 PHE A CA 1
ATOM 2161 C C . PHE A 1 283 ? 25.902 4.298 -24.877 1.00 93.88 283 PHE A C 1
ATOM 2163 O O . PHE A 1 283 ? 26.622 4.288 -25.875 1.00 93.88 283 PHE A O 1
ATOM 2170 N N . ALA A 1 284 ? 26.393 4.545 -23.660 1.00 92.88 284 ALA A N 1
ATOM 2171 C CA . ALA A 1 284 ? 27.805 4.833 -23.424 1.00 92.88 284 ALA A CA 1
ATOM 2172 C C . ALA A 1 284 ? 28.701 3.663 -23.862 1.00 92.88 284 ALA A C 1
ATOM 2174 O O . ALA A 1 284 ? 29.727 3.872 -24.508 1.00 92.88 284 ALA A O 1
ATOM 2175 N N . LEU A 1 285 ? 28.289 2.427 -23.566 1.00 91.88 285 LEU A N 1
ATOM 2176 C CA . LEU A 1 285 ? 29.010 1.227 -23.979 1.00 91.88 285 LEU A CA 1
ATOM 2177 C C . LEU A 1 285 ? 29.032 1.070 -25.505 1.00 91.88 285 LEU A C 1
ATOM 2179 O O . LEU A 1 285 ? 30.085 0.773 -26.070 1.00 91.88 285 LEU A O 1
ATOM 2183 N N . PHE A 1 286 ? 27.909 1.333 -26.178 1.00 91.81 286 PHE A N 1
ATOM 2184 C CA . PHE A 1 286 ? 27.850 1.384 -27.639 1.00 91.81 286 PHE A CA 1
ATOM 2185 C C . PHE A 1 286 ? 28.838 2.415 -28.203 1.00 91.81 286 PHE A C 1
ATOM 2187 O O . PHE A 1 286 ? 29.630 2.085 -29.084 1.00 91.81 286 PHE A O 1
ATOM 2194 N N . ALA A 1 287 ? 28.851 3.638 -27.663 1.00 91.50 287 ALA A N 1
ATOM 2195 C CA . ALA A 1 287 ? 29.747 4.700 -28.117 1.00 91.50 287 ALA A CA 1
ATOM 2196 C C . ALA A 1 287 ? 31.232 4.340 -27.926 1.00 91.50 287 ALA A C 1
ATOM 2198 O O . ALA A 1 287 ? 32.037 4.562 -28.828 1.00 91.50 287 ALA A O 1
ATOM 2199 N N . LEU A 1 288 ? 31.599 3.729 -26.793 1.00 91.50 288 LEU A N 1
ATOM 2200 C CA . LEU A 1 288 ? 32.970 3.271 -26.529 1.00 91.50 288 LEU A CA 1
ATOM 2201 C C . LEU A 1 288 ? 33.422 2.174 -27.500 1.00 91.50 288 LEU A C 1
ATOM 2203 O O . LEU A 1 288 ? 34.572 2.178 -27.944 1.00 91.50 288 LEU A O 1
ATOM 2207 N N . LEU A 1 289 ? 32.526 1.247 -27.844 1.00 90.38 289 LEU A N 1
ATOM 2208 C CA . LEU A 1 289 ? 32.804 0.205 -28.833 1.00 90.38 289 LEU A CA 1
ATOM 2209 C C . LEU A 1 289 ? 33.003 0.807 -30.225 1.00 90.38 289 LEU A C 1
ATOM 2211 O O . LEU A 1 289 ? 33.971 0.457 -30.897 1.00 90.38 289 LEU A O 1
ATOM 2215 N N . GLN A 1 290 ? 32.149 1.752 -30.627 1.00 87.69 290 GLN A N 1
ATOM 2216 C CA . GLN A 1 290 ? 32.283 2.430 -31.921 1.00 87.69 290 GLN A CA 1
ATOM 2217 C C . GLN A 1 290 ? 33.524 3.322 -32.004 1.00 87.69 290 GLN A C 1
ATOM 2219 O O . GLN A 1 290 ? 34.149 3.413 -33.057 1.00 87.69 290 GLN A O 1
ATOM 2224 N N . ALA A 1 291 ? 33.944 3.920 -30.889 1.00 87.88 291 ALA A N 1
ATOM 2225 C CA . ALA A 1 291 ? 35.199 4.663 -30.802 1.00 87.88 291 ALA A CA 1
ATOM 2226 C C . ALA A 1 291 ? 36.449 3.758 -30.843 1.00 87.88 291 ALA A C 1
ATOM 2228 O O . ALA A 1 291 ? 37.570 4.262 -30.847 1.00 87.88 291 ALA A O 1
ATOM 2229 N N . GLY A 1 292 ? 36.286 2.429 -30.825 1.00 86.44 292 GLY A N 1
ATOM 2230 C CA . GLY A 1 292 ? 37.398 1.482 -30.766 1.00 86.44 292 GLY A CA 1
ATOM 2231 C C . GLY A 1 292 ? 38.131 1.469 -29.421 1.00 86.44 292 GLY A C 1
ATOM 2232 O O . GLY A 1 292 ? 39.218 0.901 -29.329 1.00 86.44 292 GLY A O 1
ATOM 2233 N N . ALA A 1 293 ? 37.546 2.055 -28.369 1.00 88.69 293 ALA A N 1
ATOM 2234 C CA . ALA A 1 293 ? 38.145 2.118 -27.034 1.00 88.69 293 ALA A CA 1
ATOM 2235 C C . ALA A 1 293 ? 38.229 0.737 -26.354 1.00 88.69 293 ALA A C 1
ATOM 2237 O O . ALA A 1 293 ? 39.031 0.537 -25.444 1.00 88.69 293 ALA A O 1
ATOM 2238 N N . LEU A 1 294 ? 37.424 -0.227 -26.815 1.00 86.62 294 LEU A N 1
ATOM 2239 C CA . LEU A 1 294 ? 37.373 -1.606 -26.318 1.00 86.62 294 LEU A CA 1
ATOM 2240 C C . LEU A 1 294 ? 37.709 -2.600 -27.448 1.00 86.62 294 LEU A C 1
ATOM 2242 O O . LEU A 1 294 ? 36.844 -3.352 -27.900 1.00 86.62 294 LEU A O 1
ATOM 2246 N N . PRO A 1 295 ? 38.962 -2.631 -27.939 1.00 79.44 295 PRO A N 1
ATOM 2247 C CA . PRO A 1 295 ? 39.324 -3.343 -29.169 1.00 79.44 295 PRO A CA 1
ATOM 2248 C C . PRO A 1 295 ? 39.235 -4.873 -29.061 1.00 79.44 295 PRO A C 1
ATOM 2250 O O . PRO A 1 295 ? 39.215 -5.548 -30.092 1.00 79.44 295 PRO A O 1
ATOM 2253 N N . PHE A 1 296 ? 39.192 -5.408 -27.838 1.00 83.25 296 PHE A N 1
ATOM 2254 C CA . PHE A 1 296 ? 39.119 -6.837 -27.521 1.00 83.25 296 PHE A CA 1
ATOM 2255 C C . PHE A 1 296 ? 37.689 -7.400 -27.542 1.00 83.25 296 PHE A C 1
ATOM 2257 O O . PHE A 1 296 ? 37.522 -8.617 -27.561 1.00 83.25 296 PHE A O 1
ATOM 2264 N N . ILE A 1 297 ? 36.662 -6.546 -27.566 1.00 82.56 297 ILE A N 1
ATOM 2265 C CA . ILE A 1 297 ? 35.258 -6.964 -27.642 1.00 82.56 297 ILE A CA 1
ATOM 2266 C C . ILE A 1 297 ? 34.819 -6.875 -29.103 1.00 82.56 297 ILE A C 1
ATOM 2268 O O . ILE A 1 297 ? 34.586 -5.787 -29.624 1.00 82.56 297 ILE A O 1
ATOM 2272 N N . ARG A 1 298 ? 34.747 -8.019 -29.788 1.00 80.69 298 ARG A N 1
ATOM 2273 C CA . ARG A 1 298 ? 34.327 -8.103 -31.194 1.00 80.69 298 ARG A CA 1
ATOM 2274 C C . ARG A 1 298 ? 33.438 -9.311 -31.420 1.00 80.69 298 ARG A C 1
ATOM 2276 O O . ARG A 1 298 ? 33.595 -10.339 -30.764 1.00 80.69 298 ARG A O 1
ATOM 2283 N N . SER A 1 299 ? 32.535 -9.186 -32.381 1.00 83.25 299 SER A N 1
ATOM 2284 C CA . SER A 1 299 ? 31.691 -10.296 -32.804 1.00 83.25 299 SER A CA 1
ATOM 2285 C C . SER A 1 299 ? 32.520 -11.378 -33.481 1.00 83.25 299 SER A C 1
ATOM 2287 O O . SER A 1 299 ? 33.514 -11.092 -34.154 1.00 83.25 299 SER A O 1
ATOM 2289 N N . ALA A 1 300 ? 32.096 -12.628 -33.304 1.00 84.44 300 ALA A N 1
ATOM 2290 C CA . ALA A 1 300 ? 32.699 -13.751 -34.002 1.00 84.44 300 ALA A CA 1
ATOM 2291 C C . ALA A 1 300 ? 32.577 -13.564 -35.529 1.00 84.44 300 ALA A C 1
ATOM 2293 O O . ALA A 1 300 ? 31.582 -13.001 -35.998 1.00 84.44 300 ALA A O 1
ATOM 2294 N N . PRO A 1 301 ? 33.550 -14.046 -36.323 1.00 80.44 301 PRO A N 1
ATOM 2295 C CA . PRO A 1 301 ? 33.467 -13.984 -37.778 1.00 80.44 301 PRO A CA 1
ATOM 2296 C C . PRO A 1 301 ? 32.167 -14.626 -38.289 1.00 80.44 301 PRO A C 1
ATOM 2298 O O . PRO A 1 301 ? 31.871 -15.771 -37.956 1.00 80.44 301 PRO A O 1
ATOM 2301 N N . GLY A 1 302 ? 31.390 -13.888 -39.087 1.00 80.44 302 GLY A N 1
ATOM 2302 C CA . GLY A 1 302 ? 30.111 -14.349 -39.644 1.00 80.44 302 GLY A CA 1
ATOM 2303 C C . GLY A 1 302 ? 28.889 -14.185 -38.729 1.00 80.44 302 GLY A C 1
ATOM 2304 O O . GLY A 1 302 ? 27.779 -14.473 -39.170 1.00 80.44 302 GLY A O 1
ATOM 2305 N N . ALA A 1 303 ? 29.059 -13.706 -37.493 1.00 85.69 303 ALA A N 1
ATOM 2306 C CA . ALA A 1 303 ? 27.945 -13.350 -36.617 1.00 85.69 303 ALA A CA 1
ATOM 2307 C C . ALA A 1 303 ? 27.504 -11.897 -36.845 1.00 85.69 303 ALA A C 1
ATOM 2309 O O . ALA A 1 303 ? 28.337 -11.013 -37.049 1.00 85.69 303 ALA A O 1
ATOM 2310 N N . ASP A 1 304 ? 26.197 -11.647 -36.756 1.00 86.88 304 ASP A N 1
ATOM 2311 C CA . ASP A 1 304 ? 25.643 -10.293 -36.800 1.00 86.88 304 ASP A CA 1
ATOM 2312 C C . ASP A 1 304 ? 26.099 -9.495 -35.557 1.00 86.88 304 ASP A C 1
ATOM 2314 O O . ASP A 1 304 ? 25.820 -9.910 -34.421 1.00 86.88 304 ASP A O 1
ATOM 2318 N N . PRO A 1 305 ? 26.802 -8.358 -35.734 1.00 87.81 305 PRO A N 1
ATOM 2319 C CA . PRO A 1 305 ? 27.236 -7.512 -34.632 1.00 87.81 305 PRO A CA 1
ATOM 2320 C C . PRO A 1 305 ? 26.111 -7.015 -33.732 1.00 87.81 305 PRO A C 1
ATOM 2322 O O . PRO A 1 305 ? 26.359 -6.787 -32.548 1.00 87.81 305 PRO A O 1
ATOM 2325 N N . MET A 1 306 ? 24.884 -6.904 -34.245 1.00 89.69 306 MET A N 1
ATOM 2326 C CA . MET A 1 306 ? 23.735 -6.445 -33.473 1.00 89.69 306 MET A CA 1
ATOM 2327 C C . MET A 1 306 ? 23.538 -7.273 -32.198 1.00 89.69 306 MET A C 1
ATOM 2329 O O . MET A 1 306 ? 23.350 -6.701 -31.127 1.00 89.69 306 MET A O 1
ATOM 2333 N N . TYR A 1 307 ? 23.660 -8.604 -32.262 1.00 91.62 307 TYR A N 1
ATOM 2334 C CA . TYR A 1 307 ? 23.470 -9.465 -31.086 1.00 91.62 307 TYR A CA 1
ATOM 2335 C C . TYR A 1 307 ? 24.486 -9.195 -29.974 1.00 91.62 307 TYR A C 1
ATOM 2337 O O . TYR A 1 307 ? 24.136 -9.263 -28.794 1.00 91.62 307 TYR A O 1
ATOM 2345 N N . LEU A 1 308 ? 25.728 -8.849 -30.333 1.00 92.00 308 LEU A N 1
ATOM 2346 C CA . LEU A 1 308 ? 26.749 -8.466 -29.361 1.00 92.00 308 LEU A CA 1
ATOM 2347 C C . LEU A 1 308 ? 26.349 -7.172 -28.648 1.00 92.00 308 LEU A C 1
ATOM 2349 O O . LEU A 1 308 ? 26.379 -7.122 -27.420 1.00 92.00 308 LEU A O 1
ATOM 2353 N N . TYR A 1 309 ? 25.928 -6.151 -29.397 1.00 93.56 309 TYR A N 1
ATOM 2354 C CA . TYR A 1 309 ? 25.497 -4.885 -28.808 1.00 93.56 309 TYR A CA 1
ATOM 2355 C C . TYR A 1 309 ? 24.234 -5.038 -27.952 1.00 93.56 309 TYR A C 1
ATOM 2357 O O . TYR A 1 309 ? 24.184 -4.500 -26.849 1.00 93.56 309 TYR A O 1
ATOM 2365 N N . LEU A 1 310 ? 23.252 -5.830 -28.394 1.00 95.31 310 LEU A N 1
ATOM 2366 C CA . LEU A 1 310 ? 22.057 -6.141 -27.605 1.00 95.31 310 LEU A CA 1
ATOM 2367 C C . LEU A 1 310 ? 22.415 -6.844 -26.291 1.00 95.31 310 LEU A C 1
ATOM 2369 O O . LEU A 1 310 ? 21.916 -6.457 -25.233 1.00 95.31 310 LEU A O 1
ATOM 2373 N N . GLY A 1 311 ? 23.293 -7.849 -26.339 1.00 94.00 311 GLY A N 1
ATOM 2374 C CA . GLY A 1 311 ? 23.733 -8.578 -25.150 1.00 94.00 311 GLY A CA 1
ATOM 2375 C C . GLY A 1 311 ? 24.507 -7.687 -24.178 1.00 94.00 311 GLY A C 1
ATOM 2376 O O . GLY A 1 311 ? 24.231 -7.683 -22.979 1.00 94.00 311 GLY A O 1
ATOM 2377 N N . LEU A 1 312 ? 25.430 -6.874 -24.692 1.00 93.06 312 LEU A N 1
ATOM 2378 C CA . LEU A 1 312 ? 26.196 -5.921 -23.889 1.00 93.06 312 LEU A CA 1
ATOM 2379 C C . LEU A 1 312 ? 25.316 -4.818 -23.300 1.00 93.06 312 LEU A C 1
ATOM 2381 O O . LEU A 1 312 ? 25.484 -4.476 -22.132 1.00 93.06 312 LEU A O 1
ATOM 2385 N N . GLY A 1 313 ? 24.351 -4.309 -24.067 1.00 94.44 313 GLY A N 1
ATOM 2386 C CA . GLY A 1 313 ? 23.354 -3.358 -23.590 1.00 94.44 313 GLY A CA 1
ATOM 2387 C C . GLY A 1 313 ? 22.557 -3.936 -22.427 1.00 94.44 313 GLY A C 1
ATOM 2388 O O . GLY A 1 313 ? 22.501 -3.322 -21.364 1.00 94.44 313 GLY A O 1
ATOM 2389 N N . PHE A 1 314 ? 22.034 -5.156 -22.584 1.00 95.38 314 PHE A N 1
ATOM 2390 C CA . PHE A 1 314 ? 21.326 -5.866 -21.518 1.00 95.38 314 PHE A CA 1
ATOM 2391 C C . PHE A 1 314 ? 22.173 -6.002 -20.253 1.00 95.38 314 PHE A C 1
ATOM 2393 O O . PHE A 1 314 ? 21.717 -5.641 -19.169 1.00 95.38 314 PHE A O 1
ATOM 2400 N N . ILE A 1 315 ? 23.413 -6.484 -20.384 1.00 93.62 315 ILE A N 1
ATOM 2401 C CA . ILE A 1 315 ? 24.328 -6.655 -19.249 1.00 93.62 315 ILE A CA 1
ATOM 2402 C C . ILE A 1 315 ? 24.612 -5.307 -18.582 1.00 93.62 315 ILE A C 1
ATOM 2404 O O . ILE A 1 315 ? 24.553 -5.219 -17.358 1.00 93.62 315 ILE A O 1
ATOM 2408 N N . ALA A 1 316 ? 24.859 -4.250 -19.359 1.00 91.75 316 ALA A N 1
ATOM 2409 C CA . ALA A 1 316 ? 25.093 -2.908 -18.836 1.00 91.75 316 ALA A CA 1
ATOM 2410 C C . ALA A 1 316 ? 23.896 -2.417 -18.009 1.00 91.75 316 ALA A C 1
ATOM 2412 O O . ALA A 1 316 ? 24.070 -1.997 -16.865 1.00 91.75 316 ALA A O 1
ATOM 2413 N N . GLY A 1 317 ? 22.678 -2.560 -18.533 1.00 91.12 317 GLY A N 1
ATOM 2414 C CA . GLY A 1 317 ? 21.455 -2.204 -17.817 1.00 91.12 317 GLY A CA 1
ATOM 2415 C C . GLY A 1 317 ? 21.184 -3.059 -16.579 1.00 91.12 317 GLY A C 1
ATOM 2416 O O . GLY A 1 317 ? 20.753 -2.548 -15.547 1.00 91.12 317 GLY A O 1
ATOM 2417 N N . PHE A 1 318 ? 21.486 -4.355 -16.647 1.00 89.69 318 PHE A N 1
ATOM 2418 C CA . PHE A 1 318 ? 21.361 -5.277 -15.519 1.00 89.69 318 PHE A CA 1
ATOM 2419 C C . PHE A 1 318 ? 22.392 -4.986 -14.408 1.00 89.69 318 PHE A C 1
ATOM 2421 O O . PHE A 1 318 ? 22.103 -5.163 -13.219 1.00 89.69 318 PHE A O 1
ATOM 2428 N N . SER A 1 319 ? 23.582 -4.498 -14.787 1.00 81.50 319 SER A N 1
ATOM 2429 C CA . SER A 1 319 ? 24.742 -4.297 -13.907 1.00 81.50 319 SER A CA 1
ATOM 2430 C C . SER A 1 319 ? 24.626 -3.144 -12.906 1.00 81.50 319 SER A C 1
ATOM 2432 O O . SER A 1 319 ? 25.457 -3.078 -12.001 1.00 81.50 319 SER A O 1
ATOM 2434 N N . GLU A 1 320 ? 23.588 -2.295 -12.977 1.00 68.00 320 GLU A N 1
ATOM 2435 C CA . GLU A 1 320 ? 23.303 -1.260 -11.959 1.00 68.00 320 GLU A CA 1
ATOM 2436 C C . GLU A 1 320 ? 23.364 -1.853 -10.537 1.00 68.00 320 GLU A C 1
ATOM 2438 O O . GLU A 1 320 ? 23.955 -1.267 -9.629 1.00 68.00 320 GLU A O 1
ATOM 2443 N N . ARG A 1 321 ? 22.833 -3.074 -10.369 1.00 65.94 321 ARG A N 1
ATOM 2444 C CA . ARG A 1 321 ? 22.899 -3.842 -9.120 1.00 65.94 321 ARG A CA 1
ATOM 2445 C C . ARG A 1 321 ? 24.303 -4.357 -8.816 1.00 65.94 321 ARG A C 1
ATOM 2447 O O . ARG A 1 321 ? 24.748 -4.212 -7.690 1.00 65.94 321 ARG A O 1
ATOM 2454 N N . TRP A 1 322 ? 24.998 -4.966 -9.777 1.00 56.81 322 TRP A N 1
ATOM 2455 C CA . TRP A 1 322 ? 26.342 -5.512 -9.539 1.00 56.81 322 TRP A CA 1
ATOM 2456 C C . TRP A 1 322 ? 27.324 -4.421 -9.115 1.00 56.81 322 TRP A C 1
ATOM 2458 O O . TRP A 1 322 ? 28.097 -4.630 -8.187 1.00 56.81 322 TRP A O 1
ATOM 2468 N N . ALA A 1 323 ? 27.245 -3.236 -9.719 1.00 55.00 323 ALA A N 1
ATOM 2469 C CA . ALA A 1 323 ? 28.071 -2.102 -9.327 1.00 55.00 323 ALA A CA 1
ATOM 2470 C C . ALA A 1 323 ? 27.757 -1.625 -7.893 1.00 55.00 323 ALA A C 1
ATOM 2472 O O . ALA A 1 323 ? 28.679 -1.418 -7.106 1.00 55.00 323 ALA A O 1
ATOM 2473 N N . GLN A 1 324 ? 26.476 -1.499 -7.521 1.00 58.00 324 GLN A N 1
ATOM 2474 C CA . GLN A 1 324 ? 26.063 -1.089 -6.167 1.00 58.00 324 GLN A CA 1
ATOM 2475 C C . GLN A 1 324 ? 26.353 -2.162 -5.097 1.00 58.00 324 GLN A C 1
ATOM 2477 O O . GLN A 1 324 ? 26.848 -1.838 -4.015 1.00 58.00 324 GLN A O 1
ATOM 2482 N N . ASP A 1 325 ? 26.098 -3.437 -5.396 1.00 56.31 325 ASP A N 1
ATOM 2483 C CA . ASP A 1 325 ? 26.355 -4.576 -4.505 1.00 56.31 325 ASP A CA 1
ATOM 2484 C C . ASP A 1 325 ? 27.868 -4.801 -4.313 1.00 56.31 325 ASP A C 1
ATOM 2486 O O . ASP A 1 325 ? 28.307 -5.095 -3.203 1.00 56.31 325 ASP A O 1
ATOM 2490 N N . MET A 1 326 ? 28.700 -4.605 -5.346 1.00 55.41 326 MET A N 1
ATOM 2491 C CA . MET A 1 326 ? 30.161 -4.642 -5.185 1.00 55.41 326 MET A CA 1
ATOM 2492 C C . MET A 1 326 ? 30.667 -3.473 -4.333 1.00 55.41 326 MET A C 1
ATOM 2494 O O . MET A 1 326 ? 31.412 -3.698 -3.386 1.00 55.41 326 MET A O 1
ATOM 2498 N N . LEU A 1 327 ? 30.220 -2.240 -4.596 1.00 48.78 327 LEU A N 1
ATOM 2499 C CA . LEU A 1 327 ? 30.634 -1.062 -3.823 1.00 48.78 327 LEU A CA 1
ATOM 2500 C C . LEU A 1 327 ? 30.216 -1.138 -2.345 1.00 48.78 327 LEU A C 1
ATOM 2502 O O . LEU A 1 327 ? 30.969 -0.716 -1.467 1.00 48.78 327 LEU A O 1
ATOM 2506 N N . SER A 1 328 ? 29.033 -1.681 -2.050 1.00 56.72 328 SER A N 1
ATOM 2507 C CA . SER A 1 328 ? 28.554 -1.858 -0.672 1.00 56.72 328 SER A CA 1
ATOM 2508 C C . SER A 1 328 ? 29.303 -2.964 0.075 1.00 56.72 328 SER A C 1
ATOM 2510 O O . SER A 1 328 ? 29.685 -2.745 1.224 1.00 56.72 328 SER A O 1
ATOM 2512 N N . ARG A 1 329 ? 29.607 -4.095 -0.579 1.00 55.88 329 ARG A N 1
ATOM 2513 C CA . ARG A 1 329 ? 30.451 -5.162 -0.008 1.00 55.88 329 ARG A CA 1
ATOM 2514 C C . ARG A 1 329 ? 31.877 -4.689 0.258 1.00 55.88 329 ARG A C 1
ATOM 2516 O O . ARG A 1 329 ? 32.417 -4.931 1.333 1.00 55.88 329 ARG A O 1
ATOM 2523 N N . THR A 1 330 ? 32.451 -3.919 -0.663 1.00 53.81 330 THR A N 1
ATOM 2524 C CA . THR A 1 330 ? 33.758 -3.285 -0.467 1.00 53.81 330 THR A CA 1
ATOM 2525 C C . THR A 1 330 ? 33.727 -2.272 0.682 1.00 53.81 330 THR A C 1
ATOM 2527 O O . THR A 1 330 ? 34.681 -2.191 1.445 1.00 53.81 330 THR A O 1
ATOM 2530 N N . ARG A 1 331 ? 32.621 -1.545 0.893 1.00 55.50 331 ARG A N 1
ATOM 2531 C CA . ARG A 1 331 ? 32.470 -0.649 2.053 1.00 55.50 331 ARG A CA 1
ATOM 2532 C C . ARG A 1 331 ? 32.364 -1.413 3.381 1.00 55.50 331 ARG A C 1
ATOM 2534 O O . ARG A 1 331 ? 32.912 -0.937 4.369 1.00 55.50 331 ARG A O 1
ATOM 2541 N N . SER A 1 332 ? 31.712 -2.579 3.418 1.00 59.59 332 SER A N 1
ATOM 2542 C CA . SER A 1 332 ? 31.682 -3.432 4.620 1.00 59.59 332 SER A CA 1
ATOM 2543 C C . SER A 1 332 ? 33.018 -4.126 4.902 1.00 59.59 332 SER A C 1
ATOM 2545 O O . SER A 1 332 ? 33.369 -4.294 6.062 1.00 59.59 332 SER A O 1
ATOM 2547 N N . GLU A 1 333 ? 33.789 -4.475 3.869 1.00 58.03 333 GLU A N 1
ATOM 2548 C CA . GLU A 1 333 ? 35.122 -5.077 4.026 1.00 58.03 333 GLU A CA 1
ATOM 2549 C C . GLU A 1 333 ? 36.198 -4.038 4.387 1.00 58.03 333 GLU A C 1
ATOM 2551 O O . GLU A 1 333 ? 37.095 -4.328 5.169 1.00 58.03 333 GLU A O 1
ATOM 2556 N N . ILE A 1 334 ? 36.084 -2.800 3.892 1.00 56.91 334 ILE A N 1
ATOM 2557 C CA . ILE A 1 334 ? 36.984 -1.686 4.251 1.00 56.91 334 ILE A CA 1
ATOM 2558 C C . ILE A 1 334 ? 36.587 -1.045 5.600 1.00 56.91 334 ILE A C 1
ATOM 2560 O O . ILE A 1 334 ? 37.404 -0.396 6.248 1.00 56.91 334 ILE A O 1
ATOM 2564 N N . GLY A 1 335 ? 35.350 -1.254 6.061 1.00 53.19 335 GLY A N 1
ATOM 2565 C CA . GLY A 1 335 ? 34.816 -0.726 7.321 1.00 53.19 335 GLY A CA 1
ATOM 2566 C C . GLY A 1 335 ? 35.220 -1.480 8.595 1.00 53.19 335 GLY A C 1
ATOM 2567 O O . GLY A 1 335 ? 34.811 -1.064 9.674 1.00 53.19 335 GLY A O 1
ATOM 2568 N N . ILE A 1 336 ? 36.023 -2.547 8.511 1.00 53.06 336 ILE A N 1
ATOM 2569 C CA . ILE A 1 336 ? 36.545 -3.282 9.678 1.00 53.06 336 ILE A CA 1
ATOM 2570 C C . ILE A 1 336 ? 38.077 -3.267 9.622 1.00 53.06 336 ILE A C 1
ATOM 2572 O O . ILE A 1 336 ? 38.732 -4.247 9.286 1.00 53.06 336 ILE A O 1
ATOM 2576 N N . SER A 1 337 ? 38.670 -2.103 9.885 1.00 44.00 337 SER A N 1
ATOM 2577 C CA . SER A 1 337 ? 40.109 -1.924 10.163 1.00 44.00 337 SER A CA 1
ATOM 2578 C C . SER A 1 337 ? 40.340 -0.626 10.949 1.00 44.00 337 SER A C 1
ATOM 2580 O O . SER A 1 337 ? 41.256 0.140 10.658 1.00 44.00 337 SER A O 1
ATOM 2582 N N . GLY A 1 338 ? 39.458 -0.329 11.907 1.00 44.75 338 GLY A N 1
ATOM 2583 C CA . GLY A 1 338 ? 39.462 0.949 12.616 1.00 44.75 338 GLY A CA 1
ATOM 2584 C C . GLY A 1 338 ? 38.761 0.935 13.970 1.00 44.75 338 GLY A C 1
ATOM 2585 O O . GLY A 1 338 ? 38.192 1.949 14.344 1.00 44.75 338 GLY A O 1
ATOM 2586 N N . GLU A 1 339 ? 38.801 -0.174 14.708 1.00 41.03 339 GLU A N 1
ATOM 2587 C CA . GLU A 1 339 ? 38.573 -0.154 16.157 1.00 41.03 339 GLU A CA 1
ATOM 2588 C C . GLU A 1 339 ? 39.811 -0.743 16.831 1.00 41.03 339 GLU A C 1
ATOM 2590 O O . GLU A 1 339 ? 40.084 -1.940 16.759 1.00 41.03 339 GLU A O 1
ATOM 2595 N N . GLY A 1 340 ? 40.614 0.150 17.411 1.00 34.03 340 GLY A N 1
ATOM 2596 C CA . GLY A 1 340 ? 41.690 -0.218 18.317 1.00 34.03 340 GLY A CA 1
ATOM 2597 C C . GLY A 1 340 ? 41.109 -0.883 19.561 1.00 34.03 340 GLY A C 1
ATOM 2598 O O . GLY A 1 340 ? 40.129 -0.409 20.133 1.00 34.03 340 GLY A O 1
ATOM 2599 N N . GLU A 1 341 ? 41.730 -1.992 19.943 1.00 37.62 341 GLU A N 1
ATOM 2600 C CA . GLU A 1 341 ? 41.400 -2.796 21.113 1.00 37.62 341 GLU A CA 1
ATOM 2601 C C . GLU A 1 341 ? 41.362 -2.014 22.445 1.00 37.62 341 GLU A C 1
ATOM 2603 O O . GLU A 1 341 ? 42.030 -0.985 22.607 1.00 37.62 341 GLU A O 1
ATOM 2608 N N . PRO A 1 342 ? 40.633 -2.549 23.445 1.00 41.81 342 PRO A N 1
ATOM 2609 C CA . PRO A 1 342 ? 40.526 -1.987 24.783 1.00 41.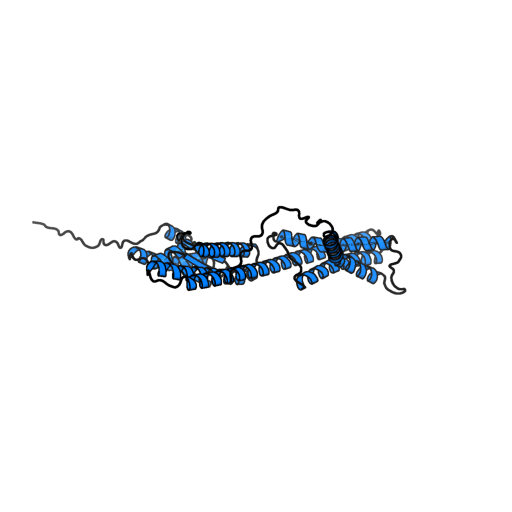81 342 PRO A CA 1
ATOM 2610 C C . PRO A 1 342 ? 41.791 -2.277 25.604 1.00 41.81 342 PRO A C 1
ATOM 2612 O O . PRO A 1 342 ? 42.110 -3.428 25.895 1.00 41.81 342 PRO A O 1
ATOM 2615 N N . SER A 1 343 ? 42.492 -1.233 26.056 1.00 34.16 343 SER A N 1
ATOM 2616 C CA . SER A 1 343 ? 43.557 -1.383 27.054 1.00 34.16 343 SER A CA 1
ATOM 2617 C C . SER A 1 343 ? 42.993 -1.227 28.462 1.00 34.16 343 SER A C 1
ATOM 2619 O O . SER A 1 343 ? 42.594 -0.141 28.882 1.00 34.16 343 SER A O 1
ATOM 2621 N N . ALA A 1 344 ? 43.005 -2.333 29.200 1.00 39.62 344 ALA A N 1
ATOM 2622 C CA . ALA A 1 344 ? 42.779 -2.392 30.633 1.00 39.62 344 ALA A CA 1
ATOM 2623 C C . ALA A 1 344 ? 44.007 -1.901 31.424 1.00 39.62 344 ALA A C 1
ATOM 2625 O O . ALA A 1 344 ? 45.109 -2.417 31.258 1.00 39.62 344 ALA A O 1
ATOM 2626 N N . THR A 1 345 ? 43.776 -0.969 32.350 1.00 36.44 345 THR A N 1
ATOM 2627 C CA . THR A 1 345 ? 44.594 -0.648 33.538 1.00 36.44 345 THR A CA 1
ATOM 2628 C C . THR A 1 345 ? 43.706 0.245 34.412 1.00 36.44 345 THR A C 1
ATOM 2630 O O . THR A 1 345 ? 43.203 1.247 33.931 1.00 36.44 345 THR A O 1
ATOM 2633 N N . GLY A 1 346 ? 43.382 0.012 35.679 1.00 30.56 346 GLY A N 1
ATOM 2634 C CA . GLY A 1 346 ? 43.807 -0.929 36.703 1.00 30.56 346 GLY A CA 1
ATOM 2635 C C . GLY A 1 346 ? 43.612 -0.199 38.038 1.00 30.56 346 GLY A C 1
ATOM 2636 O O . GLY A 1 346 ? 44.273 0.807 38.255 1.00 30.56 346 GLY A O 1
ATOM 2637 N N . VAL A 1 347 ? 42.722 -0.667 38.921 1.00 34.81 347 VAL A N 1
ATOM 2638 C CA . VAL A 1 347 ? 42.735 -0.318 40.355 1.00 34.81 347 VAL A CA 1
ATOM 2639 C C . VAL A 1 347 ? 42.366 -1.564 41.169 1.00 34.81 347 VAL A C 1
ATOM 2641 O O . VAL A 1 347 ? 41.563 -2.396 40.764 1.00 34.81 347 VAL A O 1
ATOM 2644 N N . VAL A 1 348 ? 43.080 -1.691 42.279 1.00 37.88 348 VAL A N 1
ATOM 2645 C CA . VAL A 1 348 ? 43.424 -2.862 43.090 1.00 37.88 348 VAL A CA 1
ATOM 2646 C C . VAL A 1 348 ? 42.465 -3.070 44.279 1.00 37.88 348 VAL A C 1
ATOM 2648 O O . VAL A 1 348 ? 41.857 -2.107 44.735 1.00 37.88 348 VAL A O 1
ATOM 2651 N N . ARG A 1 349 ? 42.522 -4.296 44.851 1.00 31.97 349 ARG A N 1
ATOM 2652 C CA . ARG A 1 349 ? 42.158 -4.757 46.225 1.00 31.97 349 ARG A CA 1
ATOM 2653 C C . ARG A 1 349 ? 40.695 -5.201 46.439 1.00 31.97 349 ARG A C 1
ATOM 2655 O O . ARG A 1 349 ? 39.786 -4.539 45.982 1.00 31.97 349 ARG A O 1
ATOM 2662 N N . GLU A 1 350 ? 40.377 -6.302 47.132 1.00 31.17 350 GLU A N 1
ATOM 2663 C CA . GLU A 1 350 ? 41.118 -7.056 48.153 1.00 31.17 350 GLU A CA 1
ATOM 2664 C C . GLU A 1 350 ? 40.552 -8.489 48.309 1.00 31.17 350 GLU A C 1
ATOM 2666 O O . GLU A 1 350 ? 39.345 -8.707 48.230 1.00 31.17 350 GLU A O 1
ATOM 2671 N N . LYS A 1 351 ? 41.430 -9.477 48.535 1.00 38.16 351 LYS A N 1
ATOM 2672 C CA . LYS A 1 351 ? 41.066 -10.838 48.958 1.00 38.16 351 LYS A CA 1
ATOM 2673 C C . LYS A 1 351 ? 40.766 -10.831 50.460 1.00 38.16 351 LYS A C 1
ATOM 2675 O O . LYS A 1 351 ? 41.631 -10.430 51.236 1.00 38.16 351 LYS A O 1
ATOM 2680 N N . HIS A 1 352 ? 39.637 -11.402 50.872 1.00 34.41 352 HIS A N 1
ATOM 2681 C CA . HIS A 1 352 ? 39.507 -11.969 52.213 1.00 34.41 352 HIS A CA 1
ATOM 2682 C C . HIS A 1 352 ? 38.883 -13.361 52.130 1.00 34.41 352 HIS A C 1
ATOM 2684 O O . HIS A 1 352 ? 37.706 -13.533 51.829 1.00 34.41 352 HIS A O 1
ATOM 2690 N N . SER A 1 353 ? 39.732 -14.359 52.352 1.00 39.81 353 SER A N 1
ATOM 2691 C CA . SER A 1 353 ? 39.346 -15.721 52.681 1.00 39.81 353 SER A CA 1
ATOM 2692 C C . SER A 1 353 ? 39.121 -15.797 54.189 1.00 39.81 353 SER A C 1
ATOM 2694 O O . SER A 1 353 ? 40.031 -15.475 54.947 1.00 39.81 353 SER A O 1
ATOM 2696 N N . SER A 1 354 ? 37.970 -16.304 54.624 1.00 44.22 354 SER A N 1
ATOM 2697 C CA . SER A 1 354 ? 37.856 -16.964 55.925 1.00 44.22 354 SER A CA 1
ATOM 2698 C C . SER A 1 354 ? 37.117 -18.289 55.762 1.00 44.22 354 SER A C 1
ATOM 2700 O O . SER A 1 354 ? 35.930 -18.331 55.451 1.00 44.22 354 SER A O 1
ATOM 2702 N N . ASN A 1 355 ? 37.892 -19.358 55.948 1.00 44.72 355 ASN A N 1
ATOM 2703 C CA . ASN A 1 355 ? 37.463 -20.721 56.240 1.00 44.72 355 ASN A CA 1
ATOM 2704 C C . ASN A 1 355 ? 36.606 -20.777 57.513 1.00 44.72 355 ASN A C 1
ATOM 2706 O O . ASN A 1 355 ? 36.795 -19.939 58.392 1.00 44.72 355 ASN A O 1
ATOM 2710 N N . LEU A 1 356 ? 35.793 -21.831 57.631 1.00 42.88 356 LEU A N 1
ATOM 2711 C CA . LEU A 1 356 ? 35.662 -22.758 58.778 1.00 42.88 356 LEU A CA 1
ATOM 2712 C C . LEU A 1 356 ? 34.508 -23.718 58.421 1.00 42.88 356 LEU A C 1
ATOM 2714 O O . LEU A 1 356 ? 33.387 -23.264 58.221 1.00 42.88 356 LEU A O 1
ATOM 2718 N N . GLN A 1 357 ? 34.850 -24.919 57.946 1.00 46.00 357 GLN A N 1
ATOM 2719 C CA . GLN A 1 357 ? 34.954 -26.203 58.672 1.00 46.00 357 GLN A CA 1
ATOM 2720 C C . GLN A 1 357 ? 33.648 -26.992 58.658 1.00 46.00 357 GLN A C 1
ATOM 2722 O O . GLN A 1 357 ? 32.646 -26.488 59.202 1.00 46.00 357 GLN A O 1
#

pLDDT: mean 83.39, std 17.1, range [30.56, 97.88]

Foldseek 3Di:
DDDDDPDPDDPPPVPADDDVVLVVLLVVLAADVQRLLVLCVLCVDPDPNSNVNSVVRNVSRQRSHCVHPNHWPDKDHADPRWIWTAHPQRAIDTDDDCPPCVPCVLLVVLLVLLVVLLVLLVQQHDSVLSNVLSVLSRVLNNLSRVLVRVVVVCVVVVDDDDPVVNVVSSVVSVVSSVVSVVSSQVSLQVSLLVLLLLLLVVLLVVQLVVLLVVLVVCVVVVNDDPLRSVLLSLLLSLLSVLLSVLSVVCVVVVVDGDDSPPHSVRSSPNSSVLSVQSSVQLNVVSVCVVVCVPVVQDDDVPDDCSVSSSVSSSCSSNCVCVVVVVVVVVCVVVVPPDDDDDDDDDDDDDDDDDDDD

Sequence (357 aa):
MNETPTDSADESEESVWTAPEYDLALQRGSASFEQLVEVFFLRSDDEEIVRRGGERYFEPMHQAFENAHGGVVAATYAGTQCAVALTDRPELHIVLEQTDDAAFPQISEVVRSAEVISIDAVEQLRSDERRPVLENVYALVAAAFDLLDDLVEKRASKKPRSDQFVAERLQLLHGQELAVRSYFGQAAQRAAQFRYLEGMVLGFLTVSAVSGLITAAGVLLSQIDDTSASTLAGTVFSGGLGALVSVLSRMTNRDLVLDARAGRQMLRVLGAFRPAIGGSFAFALFALLQAGALPFIRSAPGADPMYLYLGLGFIAGFSERWAQDMLSRTRSEIGISGEGEPSATGVVREKHSSNLQ

Radius of gyration: 35.4 Å; chains: 1; bounding box: 120×55×102 Å